Protein AF-A0A938MDW2-F1 (afdb_monomer)

Foldseek 3Di:
DDAAEEAEEEADQLCQQAVVLLLVVLCVVVVFPDYHYDRYDYQHHPCQLQPVCRVVVRLVVSVPPPRHQEYEYEYECQPPACVPRVVVSVVSSCVNPVPHHYDYAYQLHHPLLLCLLQVCQCDPHPQQHNPDDRDQQSSVDHPSQVVSQVRGDPPDGDDSNPRNNRSSNRGDLVRSCVRGVRSVVVSVSSSVNSVVSRVVVPDPPDD

pLDDT: mean 93.04, std 10.66, range [35.75, 98.62]

Radius of gyration: 17.26 Å; Cα contacts (8 Å, |Δi|>4): 374; chains: 1; bounding box: 40×29×66 Å

Secondary structure (DSSP, 8-state):
-PPPEEEEEESSHHHHHHHHHHHHHHHHHTTPPPPEEPPPEE-SSHHHHHSTTHHHHHHHHHHTSTTEEEEEEEEE-TTS-HHHHHHHHHHHHHHH-SSS-EEEEEESS-THHHHHHTHHHHTTSTT--TT----SSGGG-S-HHHHHHHTS-TT----HHHHHHHHHHH--HHHHTTT-HHHHHHHHHHHHHHHHHHHHTT-----

Solvent-accessible surface area (backbone atoms only — not comparable to full-atom values): 11133 Å² total; per-residue (Å²): 133,83,60,47,20,37,28,34,37,26,30,54,72,24,48,45,59,16,48,52,47,44,54,51,53,51,40,58,77,68,69,55,78,71,63,42,71,49,80,42,45,68,40,76,40,60,63,46,40,70,40,91,67,20,41,40,53,55,49,55,56,37,60,69,40,84,61,46,46,29,40,41,37,44,37,52,30,72,79,46,54,50,87,71,51,41,60,56,54,40,50,50,37,36,76,77,43,78,90,46,56,70,49,66,43,44,27,50,27,42,70,51,20,51,50,37,32,15,24,75,55,37,42,63,46,96,58,26,35,73,81,53,74,54,59,92,56,18,53,73,46,74,64,39,58,59,56,52,18,73,37,27,55,93,96,48,69,65,46,51,80,74,42,41,34,58,50,45,69,50,47,40,62,79,64,10,31,76,55,19,68,38,51,38,51,43,52,54,51,49,55,51,47,56,49,53,47,58,58,66,73,67,68,77,83,78,127

Mean predicted aligned error: 4.25 Å

Nearest PDB structures (foldseek):
  4iil-assembly1_A  TM=3.745E-01  e=8.541E-02  Treponema pallidum subsp. pallidum str. Nichols
  3kzk-assembly1_A  TM=3.275E-01  e=8.192E-01  Xanthomonas campestris pv. campestris str. ATCC 33913
  3clh-assembly1_B  TM=3.547E-01  e=1.463E+00  Helicobacter pylori
  3l02-assembly1_A  TM=3.557E-01  e=1.095E+00  Xanthomonas campestris pv. campestris str. ATCC 33913
  2q62-assembly1_D  TM=2.650E-01  e=9.748E-01  Sinorhizobium meliloti

Sequence (207 aa):
MSAPVLATVVEGHGEVEALPVLLRRRQEDLRLPTVEIRRPIRAPGQAALTAFGGIERWVILAMRQPRCAGILVLYDAEGRCPKTDAPEMVRRARAVCAHLPLRVVMAKNEYEAWFLAGLNSLRGHRDLRADACPPGNPEEIRNCKDHLTQLMPPGRIYKETSDQAALTARLDYEQARKTAPSLDKFLRDVDSLLREMTTSGTRPQTS

Structure (mmCIF, N/CA/C/O backbone):
data_AF-A0A938MDW2-F1
#
_entry.id   AF-A0A938MDW2-F1
#
loop_
_atom_site.group_PDB
_atom_site.id
_atom_site.type_symbol
_atom_site.label_atom_id
_atom_site.label_alt_id
_atom_site.label_comp_id
_atom_site.label_asym_id
_atom_site.label_entity_id
_atom_site.label_seq_id
_atom_site.pdbx_PDB_ins_code
_atom_site.Cartn_x
_atom_site.Cartn_y
_atom_site.Cartn_z
_atom_site.occupancy
_atom_site.B_iso_or_equiv
_atom_site.auth_seq_id
_atom_site.auth_comp_id
_atom_site.auth_asym_id
_atom_site.auth_atom_id
_atom_site.pdbx_PDB_model_num
ATOM 1 N N . MET A 1 1 ? -5.811 -15.025 -24.961 1.00 63.69 1 MET A N 1
ATOM 2 C CA . MET A 1 1 ? -4.549 -14.365 -24.559 1.00 63.69 1 MET A CA 1
ATOM 3 C C . MET A 1 1 ? -4.486 -14.356 -23.041 1.00 63.69 1 MET A C 1
ATOM 5 O O . MET A 1 1 ? -5.506 -14.075 -22.426 1.00 63.69 1 MET A O 1
ATOM 9 N N . SER A 1 2 ? -3.353 -14.722 -22.441 1.00 83.19 2 SER A N 1
ATOM 10 C CA . SER A 1 2 ? -3.193 -14.702 -20.978 1.00 83.19 2 SER A CA 1
ATOM 11 C C . SER A 1 2 ? -3.031 -13.267 -20.474 1.00 83.19 2 SER A C 1
ATOM 13 O O . SER A 1 2 ? -2.403 -12.456 -21.150 1.00 83.19 2 SER A O 1
ATOM 15 N N . ALA A 1 3 ? -3.571 -12.959 -19.293 1.00 91.69 3 ALA A N 1
ATOM 16 C CA . ALA A 1 3 ? -3.497 -11.622 -18.701 1.00 91.69 3 ALA A CA 1
ATOM 17 C C . ALA A 1 3 ? -2.037 -11.148 -18.495 1.00 91.69 3 ALA A C 1
ATOM 19 O O . ALA A 1 3 ? -1.175 -11.976 -18.168 1.00 91.69 3 ALA A O 1
ATOM 20 N N . PRO A 1 4 ? -1.733 -9.845 -18.657 1.00 95.19 4 PRO A N 1
ATOM 21 C CA . PRO A 1 4 ? -0.443 -9.287 -18.255 1.00 95.19 4 PRO A CA 1
ATOM 22 C C . PRO A 1 4 ? -0.250 -9.421 -16.738 1.00 95.19 4 PRO A C 1
ATOM 24 O O . PRO A 1 4 ? -1.217 -9.336 -15.982 1.00 95.19 4 PRO A O 1
ATOM 27 N N . VAL A 1 5 ? 0.990 -9.615 -16.283 1.00 97.75 5 VAL A N 1
ATOM 28 C CA . VAL A 1 5 ? 1.313 -9.734 -14.852 1.00 97.75 5 VAL A CA 1
ATOM 29 C C . VAL A 1 5 ? 1.826 -8.409 -14.298 1.00 97.75 5 VAL A C 1
ATOM 31 O O . VAL A 1 5 ? 2.751 -7.818 -14.861 1.00 97.75 5 VAL A O 1
ATOM 34 N N . LEU A 1 6 ? 1.276 -7.987 -13.156 1.00 98.44 6 LEU A N 1
ATOM 35 C CA . LEU A 1 6 ? 1.876 -6.968 -12.294 1.00 98.44 6 LEU A CA 1
ATOM 36 C C . LEU A 1 6 ? 2.730 -7.667 -11.234 1.00 98.44 6 LEU A C 1
ATOM 38 O O . LEU A 1 6 ? 2.203 -8.351 -10.352 1.00 98.44 6 LEU A O 1
ATOM 42 N N . ALA A 1 7 ? 4.047 -7.490 -11.327 1.00 98.38 7 ALA A N 1
ATOM 43 C CA . ALA A 1 7 ? 4.974 -7.938 -10.299 1.00 98.38 7 ALA A CA 1
ATOM 44 C C . ALA A 1 7 ? 5.109 -6.850 -9.229 1.00 98.38 7 ALA A C 1
ATO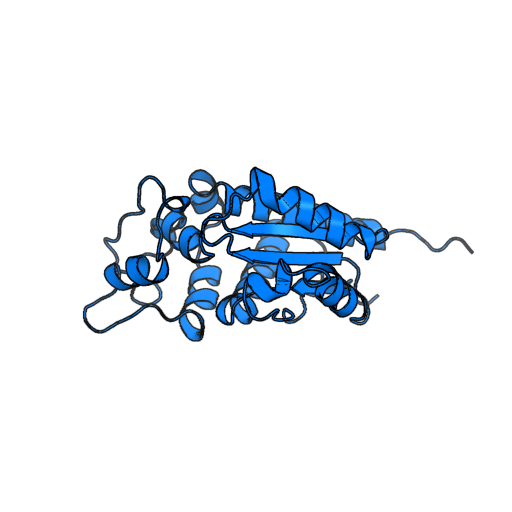M 46 O O . ALA A 1 7 ? 5.313 -5.675 -9.540 1.00 98.38 7 ALA A O 1
ATOM 47 N N . THR A 1 8 ? 5.005 -7.230 -7.960 1.00 98.56 8 THR A N 1
ATOM 48 C CA . THR A 1 8 ? 5.089 -6.280 -6.849 1.00 98.56 8 THR A CA 1
ATOM 49 C C . THR A 1 8 ? 6.244 -6.612 -5.917 1.00 98.56 8 THR A C 1
ATOM 51 O O . THR A 1 8 ? 6.609 -7.778 -5.746 1.00 98.56 8 THR A O 1
ATOM 54 N N . VAL A 1 9 ? 6.834 -5.575 -5.329 1.00 98.38 9 VAL A N 1
ATOM 55 C CA . VAL A 1 9 ? 7.864 -5.679 -4.293 1.00 98.38 9 VAL A CA 1
ATOM 56 C C . VAL A 1 9 ? 7.364 -4.936 -3.063 1.00 98.38 9 VAL A C 1
ATOM 58 O O . VAL A 1 9 ? 6.936 -3.788 -3.179 1.00 98.38 9 VAL A O 1
ATOM 61 N N . VAL A 1 10 ? 7.417 -5.597 -1.910 1.00 97.50 10 VAL A N 1
ATOM 62 C CA . VAL A 1 10 ? 6.977 -5.054 -0.619 1.00 97.50 10 VAL A CA 1
ATOM 63 C C . VAL A 1 10 ? 8.011 -5.285 0.469 1.00 97.50 10 VAL A C 1
ATOM 65 O O . VAL A 1 10 ? 8.886 -6.138 0.327 1.00 97.50 10 VAL A O 1
ATOM 68 N N . GLU A 1 11 ? 7.901 -4.534 1.556 1.00 93.19 11 GLU A N 1
ATOM 69 C CA . GLU A 1 11 ? 8.822 -4.595 2.687 1.00 93.19 11 GLU A CA 1
ATOM 70 C C . GLU A 1 11 ? 8.460 -5.669 3.729 1.00 93.19 11 GLU A C 1
ATOM 72 O O . GLU A 1 11 ? 9.265 -6.556 4.052 1.00 93.19 11 GLU A O 1
ATOM 77 N N . GLY A 1 12 ? 7.252 -5.573 4.283 1.00 89.50 12 GLY A N 1
ATOM 78 C CA . GLY A 1 12 ? 6.817 -6.351 5.435 1.00 89.50 12 GLY A CA 1
ATOM 79 C C . GLY A 1 12 ? 6.059 -7.620 5.058 1.00 89.50 12 GLY A C 1
ATOM 80 O O . GLY A 1 12 ? 5.879 -7.964 3.887 1.00 89.50 12 GLY A O 1
ATOM 81 N N . HIS A 1 13 ? 5.681 -8.397 6.076 1.00 89.88 13 HIS A N 1
ATOM 82 C CA . HIS A 1 13 ? 4.921 -9.631 5.864 1.00 89.88 13 HIS A CA 1
ATOM 83 C C . HIS A 1 13 ? 3.444 -9.358 5.603 1.00 89.88 13 HIS A C 1
ATOM 85 O O . HIS A 1 13 ? 2.834 -10.083 4.818 1.00 89.88 13 HIS A O 1
ATOM 91 N N . GLY A 1 14 ? 2.865 -8.352 6.257 1.00 93.88 14 GLY A N 1
ATOM 92 C CA . GLY A 1 14 ? 1.446 -8.057 6.109 1.00 93.88 14 GLY A CA 1
ATOM 93 C C . GLY A 1 14 ? 1.098 -7.529 4.713 1.00 93.88 14 GLY A C 1
ATOM 94 O O . GLY A 1 14 ? 0.085 -7.940 4.142 1.00 93.88 14 GLY A O 1
ATOM 95 N N . GLU A 1 15 ? 1.983 -6.750 4.080 1.00 96.12 15 GLU A N 1
ATOM 96 C CA . GLU A 1 15 ? 1.799 -6.243 2.711 1.00 96.12 15 GLU A CA 1
ATOM 97 C C . GLU A 1 15 ? 1.762 -7.369 1.678 1.00 96.12 15 GLU A C 1
ATOM 99 O O . GLU A 1 15 ? 1.098 -7.233 0.649 1.00 96.12 15 GLU A O 1
ATOM 104 N N . VAL A 1 16 ? 2.452 -8.488 1.934 1.00 97.31 16 VAL A N 1
ATOM 105 C CA . VAL A 1 16 ? 2.472 -9.634 1.011 1.00 97.31 16 VAL A CA 1
ATOM 106 C C . VAL A 1 16 ? 1.057 -10.156 0.760 1.00 97.31 16 VAL A C 1
ATOM 108 O O . VAL A 1 16 ? 0.731 -10.526 -0.367 1.00 97.31 16 VAL A O 1
ATOM 111 N N . GLU A 1 17 ? 0.203 -10.130 1.781 1.00 97.62 17 GLU A N 1
ATOM 112 C CA . GLU A 1 17 ? -1.189 -10.565 1.671 1.00 97.62 17 GLU A CA 1
ATOM 113 C C . GLU A 1 17 ? -2.149 -9.383 1.443 1.00 97.62 17 GLU A C 1
ATOM 115 O O . GLU A 1 17 ? -3.141 -9.516 0.726 1.00 97.62 17 GLU A O 1
ATOM 120 N N . ALA A 1 18 ? -1.849 -8.199 1.987 1.00 97.94 18 ALA A N 1
ATOM 121 C CA . ALA A 1 18 ? -2.721 -7.030 1.892 1.00 97.94 18 ALA A CA 1
ATOM 122 C C . ALA A 1 18 ? -2.661 -6.308 0.538 1.00 97.94 18 ALA A C 1
ATOM 124 O O . ALA A 1 18 ? -3.705 -5.948 -0.012 1.00 97.94 18 ALA A O 1
ATOM 125 N N . LEU A 1 19 ? -1.471 -6.123 -0.042 1.00 98.06 19 LEU A N 1
ATOM 126 C CA . LEU A 1 19 ? -1.318 -5.389 -1.299 1.00 98.06 19 LEU A CA 1
ATOM 127 C C . LEU A 1 19 ? -2.100 -6.043 -2.456 1.00 98.06 19 LEU A C 1
ATOM 129 O O . LEU A 1 19 ? -2.791 -5.319 -3.176 1.00 98.06 19 LEU A O 1
ATOM 133 N N . PRO A 1 20 ? -2.090 -7.381 -2.643 1.00 98.25 20 PRO A N 1
ATOM 134 C CA . PRO A 1 20 ? -2.911 -8.011 -3.673 1.00 98.25 20 PRO A CA 1
ATOM 135 C C . PRO A 1 20 ? -4.413 -7.787 -3.494 1.00 98.25 20 PRO A C 1
ATOM 137 O O . PRO A 1 20 ? -5.120 -7.654 -4.492 1.00 98.25 20 PRO A O 1
ATOM 140 N N . VAL A 1 21 ? -4.907 -7.729 -2.251 1.00 98.31 21 VAL A N 1
ATOM 141 C CA . VAL A 1 21 ? -6.317 -7.413 -1.965 1.00 98.31 21 VAL A CA 1
ATOM 142 C C . VAL A 1 21 ? -6.641 -6.001 -2.442 1.00 98.31 21 VAL A C 1
ATOM 144 O O . VAL A 1 21 ? -7.620 -5.819 -3.164 1.00 98.31 21 VAL A O 1
ATOM 147 N N . LEU A 1 22 ? -5.792 -5.026 -2.107 1.00 98.25 22 LEU A N 1
ATOM 148 C CA . LEU A 1 22 ? -5.971 -3.639 -2.533 1.00 98.25 22 LEU A CA 1
ATOM 149 C C . LEU A 1 22 ? -5.981 -3.526 -4.059 1.00 98.25 22 LEU A C 1
ATOM 151 O O . LEU A 1 22 ? -6.927 -2.995 -4.635 1.00 98.25 22 LEU A O 1
ATOM 155 N N . LEU A 1 23 ? -4.961 -4.067 -4.727 1.00 98.25 23 LEU A N 1
ATOM 156 C CA . LEU A 1 23 ? -4.812 -3.942 -6.179 1.00 98.25 23 LEU A CA 1
ATOM 157 C C . LEU A 1 23 ? -5.976 -4.576 -6.947 1.00 98.25 23 LEU A C 1
ATOM 159 O O . LEU A 1 23 ? -6.428 -4.004 -7.937 1.00 98.25 23 LEU A O 1
ATOM 163 N N . ARG A 1 24 ? -6.490 -5.727 -6.491 1.00 97.69 24 ARG A N 1
ATOM 164 C CA . ARG A 1 24 ? -7.656 -6.374 -7.115 1.00 97.69 24 ARG A CA 1
ATOM 165 C C . ARG A 1 24 ? -8.927 -5.554 -6.922 1.00 97.69 24 ARG A C 1
ATOM 167 O O . ARG A 1 24 ? -9.592 -5.274 -7.914 1.00 97.69 24 ARG A O 1
ATOM 174 N N . ARG A 1 25 ? -9.202 -5.093 -5.694 1.00 97.19 25 ARG A N 1
ATOM 175 C CA . ARG A 1 25 ? -10.339 -4.196 -5.420 1.00 97.19 25 ARG A CA 1
ATOM 176 C C . ARG A 1 25 ? -10.261 -2.936 -6.277 1.00 97.19 25 ARG A C 1
ATOM 178 O O . ARG A 1 25 ? -11.239 -2.556 -6.906 1.00 97.19 25 ARG A O 1
ATOM 185 N N . ARG A 1 26 ? -9.074 -2.330 -6.386 1.00 96.44 26 ARG A N 1
ATOM 186 C CA . ARG A 1 26 ? -8.905 -1.121 -7.194 1.00 96.44 26 ARG A CA 1
ATOM 187 C C . ARG A 1 26 ? -9.096 -1.383 -8.687 1.00 96.44 26 ARG A C 1
ATOM 189 O O . ARG A 1 26 ? -9.696 -0.565 -9.375 1.00 96.44 26 ARG A O 1
ATOM 196 N N . GLN A 1 27 ? -8.623 -2.517 -9.199 1.00 95.94 27 GLN A N 1
ATOM 197 C CA . GLN A 1 27 ? -8.884 -2.916 -10.583 1.00 95.94 27 GLN A CA 1
ATOM 198 C C . GLN A 1 27 ? -10.387 -3.082 -10.860 1.00 95.94 27 GLN A C 1
ATOM 200 O O . GLN A 1 27 ? -10.854 -2.650 -11.916 1.00 95.94 27 GLN A O 1
ATOM 205 N N . GLU A 1 28 ? -11.129 -3.685 -9.927 1.00 95.62 28 GLU A N 1
ATOM 206 C CA . GLU A 1 28 ? -12.587 -3.842 -10.005 1.00 95.62 28 GLU A CA 1
ATOM 207 C C . GLU A 1 28 ? -13.297 -2.482 -10.010 1.00 95.62 28 GLU A C 1
ATOM 209 O O . GLU A 1 28 ? -14.115 -2.231 -10.899 1.00 95.62 28 GLU A O 1
ATOM 214 N N . ASP A 1 29 ? -12.917 -1.572 -9.106 1.00 95.81 29 ASP A N 1
ATOM 215 C CA . ASP A 1 29 ? -13.451 -0.203 -9.042 1.00 95.81 29 ASP A CA 1
ATOM 216 C C . ASP A 1 29 ? -13.260 0.548 -10.372 1.00 95.81 29 ASP A C 1
ATOM 218 O O . ASP A 1 29 ? -14.151 1.262 -10.837 1.00 95.81 29 ASP A O 1
ATOM 222 N N . LEU A 1 30 ? -12.100 0.367 -11.014 1.00 95.31 30 LEU A N 1
ATOM 223 C CA . LEU A 1 30 ? -11.766 0.999 -12.292 1.00 95.31 30 LEU A CA 1
ATOM 224 C C . LEU A 1 30 ? -12.385 0.301 -13.512 1.00 95.31 30 LEU A C 1
ATOM 226 O O . LEU A 1 30 ? -12.301 0.846 -14.615 1.00 95.31 30 LEU A O 1
ATOM 230 N N . ARG A 1 31 ? -12.973 -0.892 -13.341 1.00 95.50 31 ARG A N 1
ATOM 231 C CA . ARG A 1 31 ? -13.529 -1.732 -14.419 1.00 95.50 31 ARG A CA 1
ATOM 232 C C . ARG A 1 31 ? -12.535 -1.988 -15.560 1.00 95.50 31 ARG A C 1
ATOM 234 O O . ARG A 1 31 ? -12.906 -1.988 -16.734 1.00 95.50 31 ARG A O 1
ATOM 241 N N . LEU A 1 32 ? -11.260 -2.175 -15.220 1.00 90.69 32 LEU A N 1
ATOM 242 C CA . LEU A 1 32 ? -10.206 -2.449 -16.200 1.00 90.69 32 LEU A CA 1
ATOM 243 C C . LEU A 1 32 ? -10.162 -3.937 -16.579 1.00 90.69 32 LEU A C 1
ATOM 245 O O . LEU A 1 32 ? -10.563 -4.787 -15.778 1.00 90.69 32 LEU A O 1
ATOM 249 N N . PRO A 1 33 ? -9.625 -4.280 -17.768 1.00 92.75 33 PRO A N 1
ATOM 250 C CA . PRO A 1 33 ? -9.284 -5.659 -18.088 1.00 92.75 33 PRO A CA 1
ATOM 251 C C . PRO A 1 33 ? -8.383 -6.278 -17.017 1.00 92.75 33 PRO A C 1
ATOM 253 O O . PR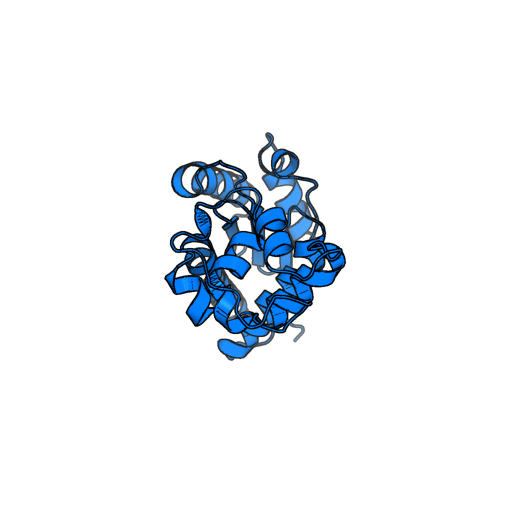O A 1 33 ? -7.578 -5.593 -16.386 1.00 92.75 33 PRO A O 1
ATOM 256 N N . THR A 1 34 ? -8.500 -7.591 -16.830 1.00 94.25 34 THR A N 1
ATOM 257 C CA . THR A 1 34 ? -7.764 -8.292 -15.779 1.00 94.25 34 THR A CA 1
ATOM 258 C C . THR A 1 34 ? -6.253 -8.206 -15.992 1.00 9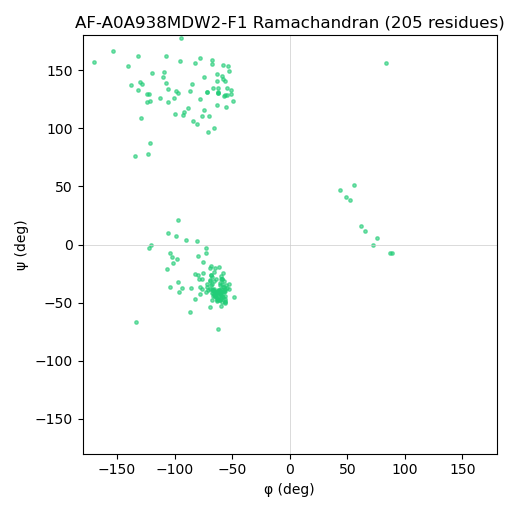4.25 34 THR A C 1
ATOM 260 O O . THR A 1 34 ? -5.719 -8.720 -16.974 1.00 94.25 34 THR A O 1
ATOM 263 N N . VAL A 1 35 ? -5.566 -7.619 -15.017 1.00 96.44 35 VAL A N 1
ATOM 264 C CA . VAL A 1 35 ? -4.137 -7.767 -14.756 1.00 96.44 35 VAL A CA 1
ATOM 265 C C . VAL A 1 35 ? -3.974 -8.829 -13.671 1.00 96.44 35 VAL A C 1
ATOM 267 O O . VAL A 1 35 ? -4.632 -8.805 -12.628 1.00 96.44 35 VAL A O 1
ATOM 270 N N . GLU A 1 36 ? -3.097 -9.795 -13.910 1.00 97.44 36 GLU A N 1
ATOM 271 C CA . GLU A 1 36 ? -2.772 -10.809 -12.917 1.0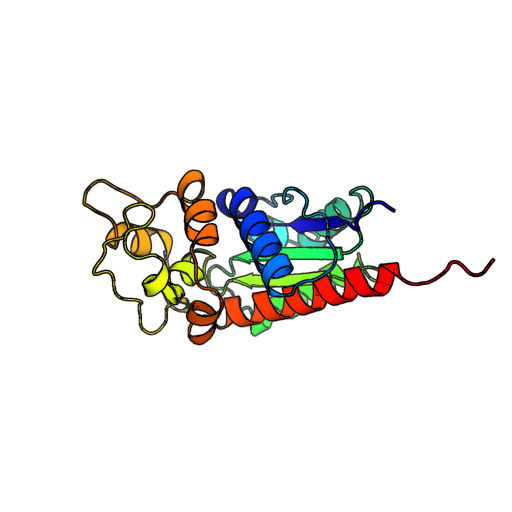0 97.44 36 GLU A CA 1
ATOM 272 C C . GLU A 1 36 ? -1.845 -10.208 -11.856 1.00 97.44 36 GLU A C 1
ATOM 274 O O . GLU A 1 36 ? -0.674 -9.918 -12.112 1.00 97.44 36 GLU A O 1
ATOM 279 N N . ILE A 1 37 ? -2.371 -10.036 -10.643 1.00 97.44 37 ILE A N 1
ATOM 280 C CA . ILE A 1 37 ? -1.591 -9.592 -9.488 1.00 97.44 37 ILE A CA 1
ATOM 281 C C . ILE A 1 37 ? -0.908 -10.806 -8.860 1.00 97.44 37 ILE A C 1
ATOM 283 O O . ILE A 1 37 ? -1.569 -11.626 -8.206 1.00 97.44 37 ILE A O 1
ATOM 287 N N . ARG A 1 38 ? 0.410 -10.931 -9.055 1.00 94.25 38 ARG A N 1
ATOM 288 C CA . ARG A 1 38 ? 1.186 -12.015 -8.441 1.00 94.25 38 ARG A CA 1
ATOM 289 C C . ARG A 1 38 ? 1.473 -11.735 -6.975 1.00 94.25 38 ARG A C 1
ATOM 291 O O . ARG A 1 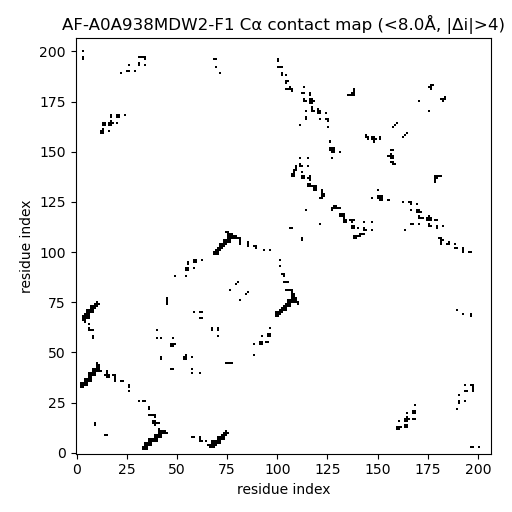38 ? 1.398 -10.602 -6.504 1.00 94.25 38 ARG A O 1
ATOM 298 N N . ARG A 1 39 ? 1.803 -12.809 -6.253 1.00 97.00 39 ARG A N 1
ATOM 299 C CA . ARG A 1 39 ? 2.235 -12.707 -4.861 1.00 97.00 39 ARG A CA 1
ATOM 300 C C . ARG A 1 39 ? 3.456 -11.774 -4.781 1.00 97.00 39 ARG A C 1
ATOM 302 O O . ARG A 1 39 ? 4.413 -12.013 -5.525 1.00 97.00 39 ARG A O 1
ATOM 309 N N . PRO A 1 40 ? 3.439 -10.753 -3.908 1.00 98.19 40 PRO A N 1
ATOM 310 C CA . PRO A 1 40 ? 4.544 -9.820 -3.775 1.00 98.19 40 PRO A CA 1
ATOM 311 C C . PRO A 1 40 ? 5.865 -10.505 -3.427 1.00 98.19 40 PRO A C 1
ATOM 313 O O . PRO A 1 40 ? 5.914 -11.456 -2.641 1.00 98.19 40 PRO A O 1
ATOM 316 N N . ILE A 1 41 ? 6.951 -9.993 -4.003 1.00 98.12 41 ILE A N 1
ATOM 317 C CA . ILE A 1 41 ? 8.312 -10.302 -3.576 1.00 98.12 41 ILE A CA 1
ATOM 318 C C . ILE A 1 41 ? 8.586 -9.487 -2.316 1.00 98.12 41 ILE A C 1
ATOM 320 O O . ILE A 1 41 ? 8.480 -8.263 -2.338 1.00 98.12 41 ILE A O 1
ATOM 324 N N . ARG A 1 42 ? 8.982 -10.149 -1.229 1.00 97.00 42 ARG A N 1
ATOM 325 C CA . ARG A 1 42 ? 9.358 -9.449 -0.002 1.00 97.00 42 ARG A CA 1
ATOM 326 C C . ARG A 1 42 ? 10.842 -9.087 -0.006 1.00 97.00 42 ARG A C 1
ATOM 328 O O . ARG A 1 42 ? 11.691 -9.979 -0.006 1.00 97.00 42 ARG A O 1
ATOM 335 N N . ALA A 1 43 ? 11.135 -7.794 0.037 1.00 95.38 43 ALA A N 1
ATOM 336 C CA . ALA A 1 43 ? 12.446 -7.244 0.348 1.00 95.38 43 ALA A CA 1
ATOM 337 C C . ALA A 1 43 ? 12.510 -6.987 1.863 1.00 95.38 43 ALA A C 1
ATOM 339 O O . ALA A 1 43 ? 11.742 -6.168 2.351 1.00 95.38 43 ALA A O 1
ATOM 340 N N . PRO A 1 44 ? 13.353 -7.688 2.640 1.00 88.56 44 PRO A N 1
ATOM 341 C CA . PRO A 1 44 ? 13.264 -7.660 4.097 1.00 88.56 44 PRO A CA 1
ATOM 342 C C . PRO A 1 44 ? 13.717 -6.307 4.669 1.00 88.56 44 PRO A C 1
ATOM 344 O O . PRO A 1 44 ? 14.910 -6.090 4.878 1.00 88.56 44 PRO A O 1
ATOM 347 N N . GLY A 1 45 ? 12.750 -5.434 4.951 1.00 84.62 45 GLY A N 1
ATOM 348 C CA . GLY A 1 45 ? 12.963 -4.123 5.569 1.00 84.62 45 GLY A CA 1
ATOM 349 C C . GLY A 1 45 ? 13.354 -3.013 4.585 1.00 84.62 45 GLY A C 1
ATOM 350 O O . GLY A 1 45 ? 13.954 -3.260 3.531 1.00 84.62 45 GLY A O 1
ATOM 351 N N . GLN A 1 46 ? 13.086 -1.763 4.969 1.00 89.75 46 GLN A N 1
ATOM 352 C CA . GLN A 1 46 ? 13.402 -0.557 4.203 1.00 89.75 46 GLN A CA 1
ATOM 353 C C . GLN A 1 46 ? 14.890 -0.498 3.823 1.00 89.75 46 GLN A C 1
ATOM 355 O O . GLN A 1 46 ? 15.252 -0.084 2.715 1.00 89.75 46 GLN A O 1
ATOM 360 N N . ALA A 1 47 ? 15.777 -0.947 4.714 1.00 91.06 47 ALA A N 1
ATOM 361 C CA . ALA A 1 47 ? 17.217 -0.977 4.474 1.00 91.06 47 ALA A CA 1
ATOM 362 C C . ALA A 1 47 ? 17.590 -1.835 3.251 1.00 91.06 47 ALA A C 1
ATOM 364 O O . ALA A 1 47 ? 18.442 -1.435 2.459 1.00 91.06 47 ALA A O 1
ATOM 365 N N . ALA A 1 48 ? 16.917 -2.973 3.036 1.00 93.50 48 ALA A N 1
ATOM 366 C CA . ALA A 1 48 ? 17.187 -3.851 1.897 1.00 93.50 48 ALA A CA 1
ATOM 367 C C . ALA A 1 48 ? 16.789 -3.228 0.550 1.00 93.50 48 ALA A C 1
ATOM 369 O O . ALA A 1 48 ? 17.352 -3.590 -0.485 1.00 93.50 48 ALA A O 1
ATOM 370 N N . LEU A 1 49 ? 15.824 -2.305 0.551 1.00 94.62 49 LEU A N 1
ATOM 371 C CA . LEU A 1 49 ? 15.437 -1.541 -0.634 1.00 94.62 49 LEU A CA 1
ATOM 372 C C . LEU A 1 49 ? 16.368 -0.345 -0.848 1.00 94.62 49 LEU A C 1
ATOM 374 O O . LEU A 1 49 ? 16.847 -0.120 -1.958 1.00 94.62 49 LEU A O 1
ATOM 378 N N . THR A 1 50 ? 16.637 0.414 0.211 1.00 93.38 50 THR A N 1
ATOM 379 C CA . THR A 1 50 ? 17.337 1.706 0.133 1.00 93.38 50 THR A CA 1
ATOM 380 C C . THR A 1 50 ? 18.855 1.589 0.010 1.00 93.38 50 THR A C 1
ATOM 382 O O . THR A 1 50 ? 19.472 2.475 -0.589 1.00 93.38 50 THR A O 1
ATOM 385 N N . ALA A 1 51 ? 19.462 0.497 0.490 1.00 94.56 51 ALA A N 1
ATOM 386 C CA . ALA A 1 51 ? 20.889 0.224 0.323 1.00 94.56 51 ALA A CA 1
ATOM 387 C C . ALA A 1 51 ? 21.319 0.290 -1.150 1.00 94.56 51 ALA A C 1
ATOM 389 O O . ALA A 1 51 ? 20.516 0.062 -2.059 1.00 94.56 51 ALA A O 1
ATOM 390 N N . PHE A 1 52 ? 22.593 0.594 -1.403 1.00 94.25 52 PHE A N 1
ATOM 391 C CA . PHE A 1 52 ? 23.144 0.622 -2.758 1.00 94.25 52 PHE A CA 1
ATOM 392 C C . PHE A 1 52 ? 22.929 -0.727 -3.469 1.00 94.25 52 PHE A C 1
ATOM 394 O O . PHE A 1 52 ? 23.214 -1.782 -2.904 1.00 94.25 52 PHE A O 1
ATOM 401 N N . GLY A 1 53 ? 22.373 -0.701 -4.684 1.00 96.19 53 GLY A N 1
ATOM 402 C CA . GLY A 1 53 ? 21.980 -1.905 -5.429 1.00 96.19 53 GLY A CA 1
ATOM 403 C C . GLY A 1 53 ? 20.735 -2.641 -4.900 1.00 96.19 53 GLY A C 1
ATOM 404 O O . GLY A 1 53 ? 20.346 -3.658 -5.476 1.00 96.19 53 GLY A O 1
ATOM 405 N N . GLY A 1 54 ? 20.113 -2.162 -3.815 1.00 97.12 54 GLY A N 1
ATOM 406 C CA . GLY A 1 54 ? 18.941 -2.760 -3.175 1.00 97.12 54 GLY A CA 1
ATOM 407 C C . GLY A 1 54 ? 17.723 -2.799 -4.094 1.00 97.12 54 GLY A C 1
ATOM 408 O O . GLY A 1 54 ? 17.349 -3.864 -4.589 1.00 97.12 54 GLY A O 1
ATOM 409 N N . ILE A 1 55 ? 17.100 -1.647 -4.354 1.00 97.94 55 ILE A N 1
ATOM 410 C CA . ILE A 1 55 ? 15.913 -1.565 -5.218 1.00 97.94 55 ILE A CA 1
ATOM 411 C C . ILE A 1 55 ? 16.168 -2.136 -6.616 1.00 97.94 55 ILE A C 1
ATOM 413 O O . ILE A 1 55 ? 15.302 -2.815 -7.161 1.00 97.94 55 ILE A O 1
ATOM 417 N N . GLU A 1 56 ? 17.366 -1.945 -7.168 1.00 98.38 56 GLU A N 1
ATOM 418 C CA . GLU A 1 56 ? 17.771 -2.487 -8.462 1.00 98.38 56 GLU A CA 1
ATOM 419 C C . GLU A 1 56 ? 17.668 -4.015 -8.476 1.00 98.38 56 GLU A C 1
ATOM 421 O O . GLU A 1 56 ? 17.031 -4.586 -9.363 1.00 98.38 56 GLU A O 1
ATOM 426 N N . ARG A 1 57 ? 18.225 -4.684 -7.458 1.00 98.12 57 ARG A N 1
ATOM 427 C CA . ARG A 1 57 ? 18.148 -6.142 -7.305 1.00 98.12 57 ARG A CA 1
ATOM 428 C C . ARG A 1 57 ? 16.701 -6.633 -7.287 1.00 98.12 57 ARG A C 1
ATOM 430 O O . ARG A 1 57 ? 16.383 -7.613 -7.963 1.00 98.12 57 ARG A O 1
ATOM 437 N N . TRP A 1 58 ? 15.835 -5.987 -6.510 1.00 98.25 58 TRP A N 1
ATOM 438 C CA . TRP A 1 58 ? 14.444 -6.424 -6.353 1.00 98.25 58 TRP A CA 1
ATOM 439 C C . TRP A 1 58 ? 13.603 -6.162 -7.602 1.00 98.25 58 TRP A C 1
ATOM 441 O O . TRP A 1 58 ? 12.797 -7.010 -7.983 1.00 98.25 58 TRP A O 1
ATOM 451 N N . VAL A 1 59 ? 13.843 -5.044 -8.290 1.00 98.31 59 VAL A N 1
ATOM 452 C CA . VAL A 1 59 ? 13.221 -4.746 -9.586 1.00 98.31 59 VAL A CA 1
ATOM 453 C C . VAL A 1 59 ? 13.663 -5.761 -10.640 1.00 98.31 59 VAL A C 1
ATOM 455 O O . VAL A 1 59 ? 12.810 -6.316 -11.326 1.00 98.31 59 VAL A O 1
ATOM 458 N N . ILE A 1 60 ? 14.956 -6.095 -10.722 1.00 98.44 60 ILE A N 1
ATOM 459 C CA . ILE A 1 60 ? 15.455 -7.139 -11.634 1.00 98.44 60 ILE A CA 1
ATOM 460 C C . ILE A 1 60 ? 14.784 -8.488 -11.340 1.00 98.44 60 ILE A C 1
ATOM 462 O O . ILE A 1 60 ? 14.405 -9.207 -12.266 1.00 98.44 60 ILE A O 1
ATOM 466 N N . LEU A 1 61 ? 14.601 -8.840 -10.064 1.00 98.06 61 LEU A N 1
ATOM 467 C CA . LEU A 1 61 ? 13.899 -10.067 -9.688 1.00 98.06 61 LEU A CA 1
ATOM 468 C C . LEU A 1 61 ? 12.420 -10.039 -10.111 1.00 98.06 61 LEU A C 1
ATOM 470 O O . LEU A 1 61 ? 11.917 -11.038 -10.624 1.00 98.06 61 LEU A O 1
ATOM 474 N N . ALA A 1 62 ? 11.739 -8.902 -9.953 1.00 98.06 62 ALA A N 1
ATOM 475 C CA . ALA A 1 62 ? 10.359 -8.707 -10.396 1.00 98.06 62 ALA A CA 1
ATOM 476 C C . ALA A 1 62 ? 10.216 -8.810 -11.927 1.00 98.06 62 ALA A C 1
ATOM 478 O O . ALA A 1 62 ? 9.297 -9.467 -12.415 1.00 98.06 62 ALA A O 1
ATOM 479 N N . MET A 1 63 ? 11.152 -8.238 -12.692 1.00 97.25 63 MET A N 1
ATOM 480 C CA . MET A 1 63 ? 11.173 -8.312 -14.162 1.00 97.25 63 MET A CA 1
ATOM 481 C C . MET A 1 63 ? 11.288 -9.745 -14.685 1.00 97.25 63 MET A C 1
ATOM 483 O O . MET A 1 63 ? 10.735 -10.071 -15.730 1.00 97.25 63 MET A O 1
ATOM 487 N N . ARG A 1 64 ? 12.002 -10.613 -13.960 1.00 97.06 64 ARG A N 1
ATOM 488 C CA . ARG A 1 64 ? 12.201 -12.020 -14.341 1.00 97.06 64 ARG A CA 1
ATOM 489 C C . ARG A 1 64 ? 10.951 -12.881 -14.157 1.00 97.06 64 ARG A C 1
ATOM 491 O O . ARG A 1 64 ? 10.960 -14.044 -14.557 1.00 97.06 64 ARG A O 1
ATOM 498 N N . GLN A 1 65 ? 9.885 -12.356 -13.550 1.00 96.38 65 GLN A N 1
ATOM 499 C CA . GLN A 1 65 ? 8.634 -13.096 -13.443 1.00 96.38 65 GLN A CA 1
ATOM 500 C C . GLN A 1 65 ? 8.009 -13.301 -14.837 1.00 96.38 65 GLN A C 1
ATOM 502 O O . GLN A 1 65 ? 7.916 -12.352 -15.618 1.00 96.38 65 GLN A O 1
ATOM 507 N N . PRO A 1 66 ? 7.526 -14.514 -15.165 1.00 95.00 66 PRO A N 1
ATOM 508 C CA . PRO A 1 66 ? 6.864 -14.768 -16.440 1.00 95.00 66 PRO A CA 1
ATOM 509 C C . PRO A 1 66 ? 5.693 -13.810 -16.687 1.00 95.00 66 PRO A C 1
ATOM 511 O O . PRO A 1 66 ? 4.863 -13.621 -15.797 1.00 95.00 66 PRO A O 1
ATOM 514 N N . ARG A 1 67 ? 5.610 -13.258 -17.907 1.00 94.38 67 ARG A N 1
ATOM 515 C CA . ARG A 1 67 ? 4.588 -12.284 -18.352 1.00 94.38 67 ARG A CA 1
ATOM 516 C C . ARG A 1 67 ? 4.583 -10.949 -17.595 1.00 94.38 67 ARG A C 1
ATOM 518 O O . ARG A 1 67 ? 3.593 -10.221 -17.685 1.00 94.38 67 ARG A O 1
ATOM 525 N N . CYS A 1 68 ? 5.651 -10.624 -16.860 1.00 96.75 68 CYS A N 1
ATOM 526 C CA . CYS A 1 68 ? 5.778 -9.329 -16.197 1.00 96.75 68 CYS A CA 1
ATOM 527 C C . CYS A 1 68 ? 5.630 -8.198 -17.223 1.00 96.75 68 CYS A C 1
ATOM 529 O O . CYS A 1 68 ? 6.401 -8.100 -18.175 1.00 96.75 68 CYS A O 1
ATOM 531 N N . ALA A 1 69 ? 4.603 -7.377 -17.033 1.00 96.94 69 ALA A N 1
ATOM 532 C CA . ALA A 1 69 ? 4.252 -6.264 -17.910 1.00 96.94 69 ALA A CA 1
ATOM 533 C C . ALA A 1 69 ? 4.220 -4.927 -17.156 1.00 96.94 69 ALA A C 1
ATOM 535 O O . ALA A 1 69 ? 3.986 -3.883 -17.756 1.00 96.94 69 ALA A O 1
ATOM 536 N N . GLY A 1 70 ? 4.450 -4.951 -15.843 1.00 97.94 70 GLY A N 1
ATOM 537 C CA . GLY A 1 70 ? 4.524 -3.770 -15.000 1.00 97.94 70 GLY A CA 1
ATOM 538 C C . GLY A 1 70 ? 5.044 -4.120 -13.613 1.00 97.94 70 GLY A C 1
ATOM 539 O O . GLY A 1 70 ? 4.966 -5.275 -13.182 1.00 97.94 70 GLY A O 1
ATOM 540 N N . ILE A 1 71 ? 5.601 -3.119 -12.932 1.00 98.56 71 ILE A N 1
ATOM 541 C CA . ILE A 1 71 ? 6.232 -3.280 -11.620 1.00 98.56 71 ILE A CA 1
ATOM 542 C C . ILE A 1 71 ? 5.740 -2.206 -10.655 1.00 98.56 71 ILE A C 1
ATOM 544 O O . ILE A 1 71 ? 5.747 -1.016 -10.971 1.00 98.56 71 ILE A O 1
ATOM 548 N N . LEU A 1 72 ? 5.371 -2.626 -9.448 1.00 98.62 72 LEU A N 1
ATOM 549 C CA . LEU A 1 72 ? 5.046 -1.731 -8.342 1.00 98.62 72 LEU A CA 1
ATOM 550 C C . LEU A 1 72 ? 5.916 -2.064 -7.132 1.00 98.62 72 LEU A C 1
ATOM 552 O O . LEU A 1 72 ? 5.890 -3.186 -6.633 1.00 98.62 72 LEU A O 1
ATOM 556 N N . VAL A 1 73 ? 6.658 -1.080 -6.641 1.00 98.25 73 VAL A N 1
ATOM 557 C CA . VAL A 1 73 ? 7.387 -1.169 -5.373 1.00 98.25 73 VAL A CA 1
ATOM 558 C C . VAL A 1 73 ? 6.639 -0.328 -4.342 1.00 98.25 73 VAL A C 1
ATOM 560 O O . VAL A 1 73 ? 6.430 0.862 -4.576 1.00 98.25 73 VAL A O 1
ATOM 563 N N . LEU A 1 74 ? 6.236 -0.937 -3.227 1.00 97.31 74 LEU A N 1
ATOM 564 C CA . LEU A 1 74 ? 5.612 -0.266 -2.083 1.00 97.31 74 LEU A CA 1
ATOM 565 C C . LEU A 1 74 ? 6.417 -0.575 -0.823 1.00 97.31 74 LEU A C 1
ATOM 567 O O . LEU A 1 74 ? 6.686 -1.739 -0.545 1.00 97.31 74 LEU A O 1
ATOM 571 N N . TYR A 1 75 ? 6.786 0.443 -0.058 1.00 95.38 75 TYR A N 1
ATOM 572 C CA . TYR A 1 75 ? 7.459 0.255 1.226 1.00 95.38 75 TYR A CA 1
ATOM 573 C C . TYR A 1 75 ? 7.201 1.430 2.163 1.00 95.38 75 TYR A C 1
ATOM 575 O O . TYR A 1 75 ? 6.717 2.484 1.734 1.00 95.38 75 TYR A O 1
ATOM 583 N N . ASP A 1 76 ? 7.531 1.243 3.433 1.00 92.62 76 ASP A N 1
ATOM 584 C CA . ASP A 1 76 ? 7.267 2.224 4.469 1.00 92.62 76 ASP A CA 1
ATOM 585 C C . ASP A 1 76 ? 8.388 3.263 4.511 1.00 92.62 76 ASP A C 1
ATOM 587 O O . ASP A 1 76 ? 9.577 2.966 4.351 1.00 92.62 76 ASP A O 1
ATOM 591 N N . ALA A 1 77 ? 8.024 4.537 4.663 1.00 89.62 77 ALA A N 1
ATOM 592 C CA . ALA A 1 77 ? 9.013 5.602 4.741 1.00 89.62 77 ALA A CA 1
ATOM 593 C C . ALA A 1 77 ? 9.713 5.640 6.100 1.00 89.62 77 ALA A C 1
ATOM 595 O O . ALA A 1 77 ? 10.836 6.134 6.151 1.00 89.62 77 ALA A O 1
ATOM 596 N N . GLU A 1 78 ? 9.096 5.139 7.175 1.00 84.62 78 GLU A N 1
ATOM 597 C CA . GLU A 1 78 ? 9.701 5.038 8.515 1.00 84.62 78 GLU A CA 1
ATOM 598 C C . GLU A 1 78 ? 10.483 6.307 8.932 1.00 84.62 78 GLU A C 1
ATOM 600 O O . GLU A 1 78 ? 11.634 6.267 9.363 1.00 84.62 78 GLU A O 1
ATOM 605 N N . GLY A 1 79 ? 9.884 7.486 8.735 1.00 81.44 79 GLY A N 1
ATOM 606 C CA . GLY A 1 79 ? 10.507 8.776 9.060 1.00 81.44 79 GLY A CA 1
ATOM 607 C C . GLY A 1 79 ? 11.361 9.409 7.952 1.00 81.44 79 GLY A C 1
ATOM 608 O O . GLY A 1 79 ? 11.735 10.577 8.078 1.00 81.44 79 GLY A O 1
ATOM 609 N N . ARG A 1 80 ? 11.614 8.715 6.836 1.00 83.19 80 ARG A N 1
ATOM 610 C CA . ARG A 1 80 ? 12.093 9.337 5.589 1.00 83.19 80 ARG A CA 1
ATOM 611 C C . ARG A 1 80 ? 11.014 10.226 4.989 1.00 83.19 80 ARG A C 1
ATOM 613 O O . ARG A 1 80 ? 9.823 10.073 5.261 1.00 83.19 80 ARG A O 1
ATOM 620 N N . CYS A 1 81 ? 11.405 11.168 4.136 1.00 81.31 81 CYS A N 1
ATOM 621 C CA . CYS A 1 81 ? 10.439 12.034 3.477 1.00 81.31 81 CYS A CA 1
ATOM 622 C C . CYS A 1 81 ? 10.170 11.515 2.055 1.00 81.31 81 CYS A C 1
ATOM 624 O O . CYS A 1 81 ? 11.031 11.634 1.186 1.00 81.31 81 CYS A O 1
ATOM 626 N N . PRO A 1 82 ? 8.956 11.006 1.750 1.00 82.38 82 PRO A N 1
ATOM 627 C CA . PRO A 1 82 ? 8.634 10.500 0.414 1.00 82.38 82 PRO A CA 1
ATOM 628 C C . PRO A 1 82 ? 8.928 11.486 -0.717 1.00 82.38 82 PRO A C 1
ATOM 630 O O . PRO A 1 82 ? 9.329 11.088 -1.804 1.00 82.38 82 PRO A O 1
ATOM 633 N N . LYS A 1 83 ? 8.760 12.790 -0.467 1.00 80.88 83 LYS A N 1
ATOM 634 C CA . LYS A 1 83 ? 9.011 13.836 -1.464 1.00 80.88 83 LYS A CA 1
ATOM 635 C C . LYS A 1 83 ? 10.490 13.936 -1.853 1.00 80.88 83 LYS A C 1
ATOM 637 O O . LYS A 1 83 ? 10.775 14.295 -2.991 1.00 80.88 83 LYS A O 1
ATOM 642 N N . THR A 1 84 ? 11.407 13.644 -0.933 1.00 84.56 84 THR A N 1
ATOM 643 C CA . THR A 1 84 ? 12.856 13.736 -1.163 1.00 84.56 84 THR A CA 1
ATOM 644 C C . THR A 1 84 ? 13.462 12.395 -1.551 1.00 84.56 84 THR A C 1
ATOM 646 O O . THR A 1 84 ? 14.281 12.350 -2.462 1.00 84.56 84 THR A O 1
ATOM 649 N N . ASP A 1 85 ? 13.042 11.305 -0.907 1.00 87.69 85 ASP A N 1
ATOM 650 C CA . ASP A 1 85 ? 13.650 9.983 -1.083 1.00 87.69 85 ASP A CA 1
ATOM 651 C C . ASP A 1 85 ? 13.058 9.205 -2.273 1.00 87.69 85 ASP A C 1
ATOM 653 O O . ASP A 1 85 ? 13.792 8.534 -3.000 1.00 87.69 85 ASP A O 1
ATOM 657 N N . ALA A 1 86 ? 11.747 9.309 -2.534 1.00 89.19 86 ALA A N 1
ATOM 658 C CA . ALA A 1 86 ? 11.118 8.536 -3.609 1.00 89.19 86 ALA A CA 1
ATOM 659 C C . ALA A 1 86 ? 11.667 8.860 -5.014 1.00 89.19 86 ALA A C 1
ATOM 661 O O . ALA A 1 86 ? 11.853 7.914 -5.782 1.00 89.19 86 ALA A O 1
ATOM 662 N N . PRO A 1 87 ? 11.966 10.126 -5.390 1.00 93.06 87 PRO A N 1
ATOM 663 C CA . PRO A 1 87 ? 12.542 10.430 -6.702 1.00 93.06 87 PRO A CA 1
ATOM 664 C C . PRO A 1 87 ? 13.854 9.689 -6.979 1.00 93.06 87 PRO A C 1
ATOM 666 O O . PRO A 1 87 ? 14.049 9.180 -8.083 1.00 93.06 87 PRO A O 1
ATOM 669 N N . GLU A 1 88 ? 14.722 9.570 -5.972 1.00 94.62 88 GLU A N 1
ATOM 670 C CA . GLU A 1 88 ? 15.984 8.840 -6.098 1.00 94.62 88 GLU A CA 1
ATOM 671 C C . GLU A 1 88 ? 15.747 7.345 -6.319 1.00 94.62 88 GLU A C 1
ATOM 673 O O . GLU A 1 88 ? 16.344 6.718 -7.195 1.00 94.62 88 GLU A O 1
ATOM 678 N N . MET A 1 89 ? 14.811 6.778 -5.565 1.00 95.94 89 MET A N 1
ATOM 679 C CA . MET A 1 89 ? 14.454 5.367 -5.663 1.00 95.94 89 MET A CA 1
ATOM 680 C C . MET A 1 89 ? 13.807 5.042 -7.014 1.00 95.94 89 MET A C 1
ATOM 682 O O . MET A 1 89 ? 14.140 4.029 -7.630 1.00 95.94 89 MET A O 1
ATOM 686 N N . VAL A 1 90 ? 12.956 5.934 -7.535 1.00 96.62 90 VAL A N 1
ATOM 687 C CA . VAL A 1 90 ? 12.421 5.838 -8.901 1.00 96.62 90 VAL A CA 1
ATOM 688 C C . VAL A 1 90 ? 13.550 5.890 -9.926 1.00 96.62 90 VAL A C 1
ATOM 690 O O . VAL A 1 90 ? 13.581 5.043 -10.816 1.00 96.62 90 VAL A O 1
ATOM 693 N N . ARG A 1 91 ? 14.488 6.841 -9.810 1.00 97.44 91 ARG A N 1
ATOM 694 C CA . ARG A 1 91 ? 15.625 6.974 -10.735 1.00 97.44 91 ARG A CA 1
ATOM 695 C C . ARG A 1 91 ? 16.437 5.680 -10.804 1.00 97.44 91 ARG A C 1
ATOM 697 O O . ARG A 1 91 ? 16.681 5.167 -11.894 1.00 97.44 91 ARG A O 1
ATOM 704 N N . ARG A 1 92 ? 16.792 5.126 -9.645 1.00 97.94 92 ARG A N 1
ATOM 705 C CA . ARG A 1 92 ? 17.541 3.868 -9.513 1.00 97.94 92 ARG A CA 1
ATOM 706 C C . ARG A 1 92 ? 16.788 2.670 -10.091 1.00 97.94 92 ARG A C 1
ATOM 708 O O . ARG A 1 92 ? 17.334 1.924 -10.897 1.00 97.94 92 ARG A O 1
ATOM 715 N N . ALA A 1 93 ? 15.505 2.527 -9.762 1.00 97.94 93 ALA A N 1
ATOM 716 C CA . ALA A 1 93 ? 14.656 1.477 -10.321 1.00 97.94 93 ALA A CA 1
ATOM 717 C C . ALA A 1 93 ? 14.529 1.579 -11.853 1.00 97.94 93 ALA A C 1
ATOM 719 O O . ALA A 1 93 ? 14.586 0.572 -12.560 1.00 97.94 93 ALA A O 1
ATOM 720 N N . ARG A 1 94 ? 14.391 2.799 -12.385 1.00 97.81 94 ARG A N 1
ATOM 721 C CA . ARG A 1 94 ? 14.298 3.056 -13.829 1.00 97.81 94 ARG A CA 1
ATOM 722 C C . ARG A 1 94 ? 15.601 2.794 -14.572 1.00 97.81 94 ARG A C 1
ATOM 724 O O . ARG A 1 94 ? 15.533 2.348 -15.712 1.00 97.81 94 ARG A O 1
ATOM 731 N N . ALA A 1 95 ? 16.754 2.989 -13.932 1.00 97.88 95 ALA A N 1
ATOM 732 C CA . ALA A 1 95 ? 18.054 2.679 -14.527 1.00 97.88 95 ALA A CA 1
ATOM 733 C C . ALA A 1 95 ? 18.189 1.195 -14.919 1.00 97.88 95 ALA A C 1
ATOM 735 O O . ALA A 1 95 ? 18.859 0.884 -15.900 1.00 97.88 95 ALA A O 1
ATOM 736 N N . VAL A 1 96 ? 17.515 0.285 -14.202 1.00 98.00 96 VAL A N 1
ATOM 737 C CA . VAL A 1 96 ? 17.492 -1.154 -14.526 1.00 98.00 96 VAL A CA 1
ATOM 738 C C . VAL A 1 96 ? 16.216 -1.611 -15.243 1.00 98.00 96 VAL A C 1
ATOM 740 O O . VAL A 1 96 ? 16.201 -2.685 -15.839 1.00 98.00 96 VAL A O 1
ATOM 743 N N . CYS A 1 97 ? 15.151 -0.802 -15.224 1.00 96.94 97 CYS A N 1
ATOM 744 C CA . CYS A 1 97 ? 13.858 -1.104 -15.839 1.00 96.94 97 CYS A CA 1
ATOM 745 C C . CYS A 1 97 ? 13.307 0.092 -16.638 1.00 96.94 97 CYS A C 1
ATOM 747 O O . CYS A 1 97 ? 12.386 0.806 -16.221 1.00 96.94 97 CYS A O 1
ATOM 749 N N . ALA A 1 98 ? 13.883 0.306 -17.821 1.00 94.50 98 ALA A N 1
ATOM 750 C CA . ALA A 1 98 ? 13.483 1.393 -18.714 1.00 94.50 98 ALA A CA 1
ATOM 751 C C . ALA A 1 98 ? 12.244 1.068 -19.573 1.00 94.50 98 ALA A C 1
ATOM 753 O O . ALA A 1 98 ? 11.540 1.981 -19.992 1.00 94.50 98 ALA A O 1
ATOM 754 N N . HIS A 1 99 ? 11.968 -0.214 -19.839 1.00 94.06 99 HIS A N 1
ATOM 755 C CA . HIS A 1 99 ? 11.015 -0.641 -20.875 1.00 94.06 99 HIS A CA 1
ATOM 756 C C . HIS A 1 99 ? 9.636 -1.080 -20.359 1.00 94.06 99 HIS A C 1
ATOM 758 O O . HIS A 1 99 ? 8.730 -1.260 -21.168 1.00 94.06 99 HIS A O 1
ATOM 764 N N . LEU A 1 100 ? 9.453 -1.255 -19.045 1.00 96.38 100 LEU A N 1
ATOM 765 C CA . LEU A 1 100 ? 8.151 -1.584 -18.453 1.00 96.38 100 LEU A CA 1
ATOM 766 C C . LEU A 1 100 ? 7.586 -0.393 -17.674 1.00 96.38 100 LEU A C 1
ATOM 768 O O . LEU A 1 100 ? 8.349 0.359 -17.061 1.00 96.38 100 LEU A O 1
ATOM 772 N N . PRO A 1 101 ? 6.258 -0.226 -17.614 1.00 97.62 101 PRO A N 1
ATOM 773 C CA . PRO A 1 101 ? 5.610 0.589 -16.597 1.00 97.62 101 PRO A CA 1
ATOM 774 C C . PRO A 1 101 ? 6.117 0.234 -15.190 1.00 97.62 101 PRO A C 1
ATOM 776 O O . PRO A 1 101 ? 6.066 -0.919 -14.765 1.00 97.62 101 PRO A O 1
ATOM 779 N N . LEU A 1 102 ? 6.630 1.225 -14.462 1.00 98.12 102 LEU A N 1
ATOM 780 C CA . LEU A 1 102 ? 7.156 1.050 -13.111 1.00 98.12 102 LEU A CA 1
ATOM 781 C C . LEU A 1 102 ? 6.713 2.211 -12.225 1.00 98.12 102 LEU A C 1
ATOM 783 O O . LEU A 1 102 ? 6.748 3.373 -12.652 1.00 98.12 102 LEU A O 1
ATOM 787 N N . ARG A 1 103 ? 6.296 1.893 -10.999 1.00 98.06 103 ARG A N 1
ATOM 788 C CA . ARG A 1 103 ? 5.993 2.856 -9.936 1.00 98.06 103 ARG A CA 1
ATOM 789 C C . ARG A 1 103 ? 6.708 2.451 -8.650 1.00 98.06 103 ARG A C 1
ATOM 791 O O . ARG A 1 103 ? 6.773 1.271 -8.316 1.00 98.06 103 ARG A O 1
ATOM 798 N N . VAL A 1 104 ? 7.237 3.445 -7.944 1.00 97.25 104 VAL A N 1
ATOM 799 C CA . VAL A 1 104 ? 7.793 3.298 -6.595 1.00 97.25 104 VAL A CA 1
ATOM 800 C C . VAL A 1 104 ? 7.017 4.247 -5.700 1.00 97.25 104 VAL A C 1
ATOM 802 O O . VAL A 1 104 ? 6.949 5.446 -5.981 1.00 97.25 104 VAL A O 1
ATOM 805 N N . VAL A 1 105 ? 6.414 3.706 -4.650 1.00 95.81 105 VAL A N 1
ATOM 806 C CA . VAL A 1 105 ? 5.575 4.455 -3.722 1.00 95.81 105 VAL A CA 1
ATOM 807 C C . VAL A 1 105 ? 6.035 4.190 -2.297 1.00 95.81 105 VAL A C 1
ATOM 809 O O . VAL A 1 105 ? 6.355 3.061 -1.939 1.00 95.81 105 VAL A O 1
ATOM 812 N N . MET A 1 106 ? 6.062 5.253 -1.499 1.00 94.62 106 MET A N 1
ATOM 813 C CA . MET A 1 106 ? 6.380 5.199 -0.078 1.00 94.62 106 MET A CA 1
ATOM 814 C C . MET A 1 106 ? 5.129 5.544 0.727 1.00 94.62 106 MET A C 1
ATOM 816 O O . MET A 1 106 ? 4.555 6.615 0.499 1.00 94.62 106 MET A O 1
ATOM 820 N N . ALA A 1 107 ? 4.732 4.690 1.668 1.00 93.56 107 ALA A N 1
ATOM 821 C CA . ALA A 1 107 ? 3.750 5.062 2.687 1.00 93.56 107 ALA A CA 1
ATOM 822 C C . ALA A 1 107 ? 4.411 6.043 3.672 1.00 93.56 107 ALA A C 1
ATOM 824 O O . ALA A 1 107 ? 5.541 5.818 4.095 1.00 93.56 107 ALA A O 1
ATOM 825 N N . LYS A 1 108 ? 3.764 7.175 3.996 1.00 88.00 108 LYS A N 1
ATOM 826 C CA . LYS A 1 108 ? 4.415 8.328 4.663 1.00 88.00 108 LYS 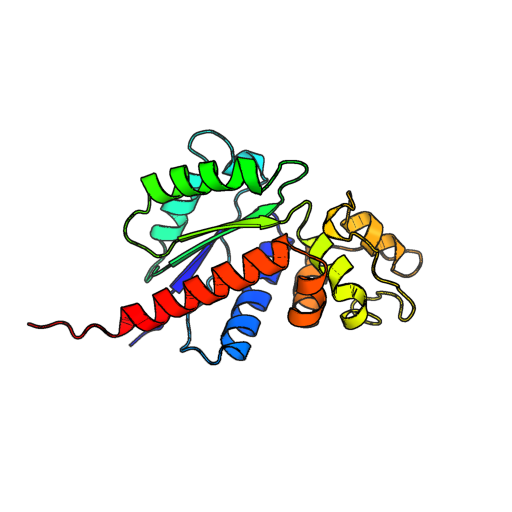A CA 1
ATOM 827 C C . LYS A 1 108 ? 5.036 8.008 6.032 1.00 88.00 108 LYS A C 1
ATOM 829 O O . LYS A 1 108 ? 6.021 8.657 6.370 1.00 88.00 108 LYS A O 1
ATOM 834 N N . ASN A 1 109 ? 4.533 7.004 6.748 1.00 87.94 109 ASN A N 1
ATOM 835 C CA . ASN A 1 109 ? 5.189 6.415 7.919 1.00 87.94 109 ASN A CA 1
ATOM 836 C C . ASN A 1 109 ? 5.155 4.892 7.817 1.00 87.94 109 ASN A C 1
ATOM 838 O O . ASN A 1 109 ? 6.201 4.286 7.629 1.00 87.94 109 ASN A O 1
ATOM 842 N N . GLU A 1 110 ? 3.947 4.336 7.888 1.00 92.69 110 GLU A N 1
ATOM 843 C CA . GLU A 1 110 ? 3.631 2.907 7.879 1.00 92.69 110 GLU A CA 1
ATOM 844 C C . GLU A 1 110 ? 2.371 2.693 7.028 1.00 92.69 110 GLU A C 1
ATOM 846 O O . GLU A 1 110 ? 1.521 3.592 6.954 1.00 92.69 110 GLU A O 1
ATOM 851 N N . TYR A 1 111 ? 2.200 1.508 6.440 1.00 95.50 111 TYR A N 1
ATOM 852 C CA . TYR A 1 111 ? 0.952 1.113 5.774 1.00 95.50 111 TYR A CA 1
ATOM 853 C C . TYR A 1 111 ? -0.265 1.293 6.699 1.00 95.50 111 TYR A C 1
ATOM 855 O O . TYR A 1 111 ? -1.331 1.745 6.275 1.00 95.50 111 TYR A O 1
ATOM 863 N N . GLU A 1 112 ? -0.109 0.996 7.990 1.00 96.75 112 GLU A N 1
ATOM 864 C CA . GLU A 1 112 ? -1.150 1.135 9.009 1.00 96.75 112 GLU A CA 1
ATOM 865 C C . GLU A 1 112 ? -1.710 2.559 9.140 1.00 96.75 112 GLU A C 1
ATOM 867 O O . GLU A 1 112 ? -2.870 2.721 9.533 1.00 96.75 112 GLU A O 1
ATOM 872 N N . ALA A 1 113 ? -0.955 3.594 8.754 1.00 96.06 113 ALA A N 1
ATOM 873 C CA . ALA A 1 113 ? -1.459 4.967 8.735 1.00 96.06 113 ALA A CA 1
ATOM 874 C C . ALA A 1 113 ? -2.682 5.118 7.809 1.00 96.06 113 ALA A C 1
ATOM 876 O O . ALA A 1 113 ? -3.579 5.923 8.072 1.00 96.06 113 ALA A O 1
ATOM 877 N N . TRP A 1 114 ? -2.772 4.304 6.752 1.00 97.62 114 TRP A N 1
ATOM 878 C CA . TRP A 1 114 ? -3.923 4.284 5.849 1.00 97.62 114 TRP A CA 1
ATOM 879 C C . TRP A 1 114 ? -5.180 3.723 6.523 1.00 97.62 114 TRP A C 1
ATOM 881 O O . TRP A 1 114 ? -6.288 4.177 6.231 1.00 97.62 114 TRP A O 1
ATOM 891 N N . PHE A 1 115 ? -5.033 2.788 7.469 1.00 97.88 115 PHE A N 1
ATOM 892 C CA . PHE A 1 115 ? -6.157 2.311 8.279 1.00 97.88 115 PHE A CA 1
ATOM 893 C C . PHE A 1 115 ? -6.634 3.366 9.265 1.00 97.88 115 PHE A C 1
ATOM 895 O O . PHE A 1 115 ? -7.839 3.535 9.429 1.00 97.88 115 PHE A O 1
ATOM 902 N N . LEU A 1 116 ? -5.709 4.110 9.875 1.00 97.38 116 LEU A N 1
ATOM 903 C CA . LEU A 1 116 ? -6.062 5.236 10.737 1.00 97.38 116 LEU A CA 1
ATOM 904 C C . LEU A 1 116 ? -6.837 6.308 9.959 1.00 97.38 116 LEU A C 1
ATOM 906 O O . LEU A 1 116 ? -7.837 6.828 10.450 1.00 97.38 116 LEU A O 1
ATOM 910 N N . ALA A 1 117 ? -6.435 6.586 8.717 1.00 97.19 117 ALA A N 1
ATOM 911 C CA . ALA A 1 117 ? -7.121 7.543 7.855 1.00 97.19 117 ALA A CA 1
ATOM 912 C C . ALA A 1 117 ? -8.542 7.110 7.467 1.00 97.19 117 ALA A C 1
ATOM 914 O O . ALA A 1 117 ? -9.458 7.931 7.455 1.00 97.19 117 ALA A O 1
ATOM 915 N N . GLY A 1 118 ? -8.748 5.823 7.181 1.00 96.75 118 GLY A N 1
ATOM 916 C CA . GLY A 1 118 ? -10.062 5.269 6.844 1.00 96.75 118 GLY A CA 1
ATOM 917 C C . GLY A 1 118 ? -10.801 4.624 8.011 1.00 96.75 118 GLY A C 1
ATOM 918 O O . GLY A 1 118 ? -11.691 3.805 7.778 1.00 96.75 118 GLY A O 1
ATOM 919 N N . LEU A 1 119 ? -10.451 4.959 9.257 1.00 97.06 119 LEU A N 1
ATOM 920 C CA . LEU A 1 119 ? -10.924 4.247 10.446 1.00 97.06 119 LEU A CA 1
ATOM 921 C C . LEU A 1 119 ? -12.453 4.198 10.560 1.00 97.06 119 LEU A C 1
ATOM 923 O O . LEU A 1 119 ? -12.997 3.200 11.025 1.00 97.06 119 LEU A O 1
ATOM 927 N N . ASN A 1 120 ? -13.163 5.223 10.073 1.00 96.75 120 ASN A N 1
ATOM 928 C CA . ASN A 1 120 ? -14.630 5.230 10.056 1.00 96.75 120 ASN A CA 1
ATOM 929 C C . ASN A 1 120 ? -15.211 4.019 9.304 1.00 96.75 120 ASN A C 1
ATOM 931 O O . ASN A 1 120 ? -16.206 3.459 9.753 1.00 96.75 120 ASN A O 1
ATOM 935 N N . SER A 1 121 ? -14.585 3.599 8.198 1.00 97.38 121 SER A N 1
ATOM 936 C CA . SER A 1 121 ? -14.989 2.411 7.426 1.00 97.38 121 SER A CA 1
ATOM 937 C C . SER A 1 121 ? -14.605 1.079 8.085 1.00 97.38 121 SER A C 1
ATOM 939 O O . SER A 1 121 ? -15.112 0.028 7.699 1.00 97.38 121 SER A O 1
ATOM 941 N N . LEU A 1 122 ? -13.714 1.109 9.079 1.00 98.00 122 LEU A N 1
ATOM 942 C CA . LEU A 1 122 ? -13.152 -0.081 9.723 1.00 98.00 122 LEU A CA 1
ATOM 943 C C . LEU A 1 122 ? -13.748 -0.381 11.106 1.00 98.00 122 LEU A C 1
ATOM 945 O O . LEU A 1 122 ? -13.461 -1.432 11.679 1.00 98.00 122 LEU A O 1
ATOM 949 N N . ARG A 1 123 ? -14.579 0.513 11.650 1.00 97.19 123 ARG A N 1
ATOM 950 C CA . ARG A 1 123 ? -15.286 0.322 12.926 1.00 97.19 123 ARG A CA 1
ATOM 951 C C . ARG A 1 123 ? -16.023 -1.019 12.959 1.00 97.19 123 ARG A C 1
ATOM 953 O O . ARG A 1 123 ? -16.775 -1.347 12.046 1.00 97.19 123 ARG A O 1
ATOM 960 N N . GLY A 1 124 ? -15.824 -1.791 14.025 1.00 96.25 124 GLY A N 1
ATOM 961 C CA . GLY A 1 124 ? -16.445 -3.106 14.201 1.00 96.25 124 GLY A CA 1
ATOM 962 C C . GLY A 1 124 ? -15.817 -4.231 13.367 1.00 96.25 124 GLY A C 1
ATOM 963 O O . GLY A 1 124 ? -16.325 -5.352 13.372 1.00 96.25 124 GLY A O 1
ATOM 964 N N . HIS A 1 125 ? -14.722 -3.977 12.646 1.00 96.69 125 HIS A N 1
ATOM 965 C CA . HIS A 1 125 ? -13.983 -4.999 11.906 1.00 96.69 125 HIS A CA 1
ATOM 966 C C . HIS A 1 125 ? -12.656 -5.322 12.584 1.00 96.69 125 HIS A C 1
ATOM 968 O O . HIS A 1 125 ? -11.956 -4.428 13.047 1.00 96.69 125 HIS A O 1
ATOM 974 N N . ARG A 1 126 ? -12.299 -6.616 12.626 1.00 96.12 126 ARG A N 1
ATOM 975 C CA . ARG A 1 126 ? -11.080 -7.109 13.302 1.00 96.12 126 ARG A CA 1
ATOM 976 C C . ARG A 1 126 ? -10.927 -6.564 14.726 1.00 96.12 126 ARG A C 1
ATOM 978 O O . ARG A 1 126 ? -9.834 -6.200 15.138 1.00 96.12 126 ARG A O 1
ATOM 985 N N . ASP A 1 127 ? -12.042 -6.515 15.448 1.00 96.56 127 ASP A N 1
ATOM 986 C CA . ASP A 1 127 ? -12.121 -6.029 16.825 1.00 96.56 127 ASP A CA 1
ATOM 987 C C . ASP A 1 127 ? -11.798 -4.535 16.996 1.00 96.56 127 ASP A C 1
ATOM 989 O O . ASP A 1 127 ? -11.671 -4.073 18.122 1.00 96.56 127 ASP A O 1
ATOM 993 N N . LEU A 1 128 ? -11.710 -3.741 15.921 1.00 97.19 128 LEU A N 1
ATOM 994 C CA . LEU A 1 128 ? -11.666 -2.286 16.059 1.00 97.19 128 LEU A CA 1
ATOM 995 C C . LEU A 1 128 ? -12.968 -1.801 16.691 1.00 97.19 128 LEU A C 1
ATOM 997 O O . LEU A 1 128 ? -14.065 -2.152 16.242 1.00 97.19 128 LEU A O 1
ATOM 1001 N N . ARG A 1 129 ? -12.851 -0.979 17.732 1.00 96.38 129 ARG A N 1
ATOM 1002 C CA . ARG A 1 129 ? -14.000 -0.463 18.471 1.00 96.38 129 ARG A CA 1
ATOM 1003 C C . ARG A 1 129 ? -14.979 0.266 17.549 1.00 96.38 129 ARG A C 1
ATOM 1005 O O . ARG A 1 129 ? -14.588 1.023 16.660 1.00 96.38 129 ARG A O 1
ATOM 1012 N N . ALA A 1 130 ? -16.272 0.068 17.794 1.00 96.25 130 ALA A N 1
ATOM 1013 C CA . ALA A 1 130 ? -17.333 0.697 17.010 1.00 96.25 130 ALA A CA 1
ATOM 1014 C C . ALA A 1 130 ? -17.369 2.231 17.164 1.00 96.25 130 ALA A C 1
ATOM 1016 O O . ALA A 1 130 ? -17.847 2.926 16.273 1.00 96.25 130 ALA A O 1
ATOM 1017 N N . ASP A 1 131 ? -16.838 2.755 18.271 1.00 94.62 131 ASP A N 1
ATOM 1018 C CA . ASP A 1 131 ? -16.762 4.181 18.598 1.00 94.62 131 ASP A CA 1
ATOM 1019 C C . ASP A 1 131 ? -15.392 4.814 18.279 1.00 94.62 131 ASP A C 1
ATOM 1021 O O . ASP A 1 131 ? -15.155 5.971 18.616 1.00 94.62 131 ASP A O 1
ATOM 1025 N N . ALA A 1 132 ? -14.482 4.085 17.620 1.00 93.94 132 ALA A N 1
ATOM 1026 C CA . ALA A 1 132 ? -13.137 4.567 17.312 1.00 93.94 132 ALA A CA 1
ATOM 1027 C C . ALA A 1 132 ? -13.169 5.796 16.383 1.00 93.94 132 ALA A C 1
ATOM 1029 O O . ALA A 1 132 ? -13.827 5.771 15.344 1.00 93.94 132 ALA A O 1
ATOM 1030 N N . CYS A 1 133 ? -12.451 6.873 16.705 1.00 90.81 133 CYS A N 1
ATOM 1031 C CA . CYS A 1 133 ? -12.420 8.096 15.892 1.00 90.81 133 CYS A CA 1
ATOM 1032 C C . CYS A 1 133 ? -11.103 8.223 15.121 1.00 90.81 133 CYS A C 1
ATOM 1034 O O . CYS A 1 133 ? -10.048 8.013 15.723 1.00 90.81 133 CYS A O 1
ATOM 1036 N N . PRO A 1 134 ? -11.133 8.559 13.814 1.00 90.19 134 PRO A N 1
ATOM 1037 C CA . PRO A 1 134 ? -9.909 8.766 13.057 1.00 90.19 134 PRO A CA 1
ATOM 1038 C C . PRO A 1 134 ? -9.132 9.951 13.646 1.00 90.19 134 PRO A C 1
ATOM 1040 O O . PRO A 1 134 ? -9.739 10.962 14.017 1.00 90.19 134 PRO A O 1
ATOM 1043 N N . PRO A 1 135 ? -7.801 9.855 13.724 1.00 92.06 135 PRO A N 1
ATOM 1044 C CA . PRO A 1 135 ? -6.967 10.975 14.128 1.00 92.06 135 PRO A CA 1
ATOM 1045 C C . PRO A 1 135 ? -6.993 12.091 13.075 1.00 92.06 135 PRO A C 1
ATOM 1047 O O . PRO A 1 135 ? -7.219 11.837 11.893 1.00 92.06 135 PRO A O 1
ATOM 1050 N N . GLY A 1 136 ? -6.724 13.332 13.496 1.00 90.00 136 GLY A N 1
ATOM 1051 C CA . GLY A 1 136 ? -6.724 14.495 12.596 1.00 90.00 136 GLY A CA 1
ATOM 1052 C C . GLY A 1 136 ? -5.650 14.426 11.504 1.00 90.00 136 GLY A C 1
ATOM 1053 O O . GLY A 1 136 ? -5.943 14.715 10.348 1.00 90.00 136 GLY A O 1
ATOM 1054 N N . ASN A 1 137 ? -4.445 13.960 11.860 1.00 91.19 137 ASN A N 1
ATOM 1055 C CA . ASN A 1 137 ? -3.315 13.773 10.945 1.00 91.19 137 ASN A CA 1
ATOM 1056 C C . ASN A 1 137 ? -2.825 12.310 10.987 1.00 91.19 137 ASN A C 1
ATOM 1058 O O . ASN A 1 137 ? -1.814 12.018 11.631 1.00 91.19 137 ASN A O 1
ATOM 1062 N N . PRO A 1 138 ? -3.523 11.364 10.329 1.00 91.88 138 PRO A N 1
ATOM 1063 C CA . PRO A 1 138 ? -3.191 9.939 10.399 1.00 91.88 138 PRO A CA 1
ATOM 1064 C C . PRO A 1 138 ? -1.757 9.616 9.965 1.00 91.88 138 PRO A C 1
ATOM 1066 O O . PRO A 1 138 ? -1.076 8.831 10.614 1.00 91.88 138 PRO A O 1
ATOM 1069 N N . GLU A 1 139 ? -1.272 10.265 8.904 1.00 90.25 139 GLU A N 1
ATOM 1070 C CA . GLU A 1 139 ? 0.082 10.061 8.368 1.00 90.25 139 GLU A CA 1
ATOM 1071 C C . GLU A 1 139 ? 1.187 10.810 9.136 1.00 90.25 139 GLU A C 1
ATOM 1073 O O . GLU A 1 139 ? 2.350 10.747 8.742 1.00 90.25 139 GLU A O 1
ATOM 1078 N N . GLU A 1 140 ? 0.862 11.516 10.223 1.00 91.06 140 GLU A N 1
ATOM 1079 C CA . GLU A 1 140 ? 1.861 12.065 11.156 1.00 91.06 140 GLU A CA 1
ATOM 1080 C C . GLU A 1 140 ? 2.069 11.170 12.385 1.00 91.06 140 GLU A C 1
ATOM 1082 O O . GLU A 1 140 ? 3.054 11.332 13.107 1.00 91.06 140 GLU A O 1
ATOM 1087 N N . ILE A 1 141 ? 1.185 10.192 12.603 1.00 90.56 141 ILE A N 1
ATOM 1088 C CA . ILE A 1 141 ? 1.300 9.240 13.707 1.00 90.56 141 ILE A CA 1
ATOM 1089 C C . ILE A 1 141 ? 2.443 8.268 13.430 1.00 90.56 141 ILE A C 1
ATOM 1091 O O . ILE A 1 141 ? 2.542 7.677 12.354 1.00 90.56 141 ILE A O 1
ATOM 1095 N N . ARG A 1 142 ? 3.303 8.099 14.432 1.00 87.88 142 ARG A N 1
ATOM 1096 C CA . ARG A 1 142 ? 4.316 7.040 14.487 1.00 87.88 142 ARG A CA 1
ATOM 1097 C C . ARG A 1 142 ? 3.777 5.856 15.280 1.00 87.88 142 ARG A C 1
ATOM 1099 O O . ARG A 1 142 ? 2.903 6.050 16.123 1.00 87.88 142 ARG A O 1
ATOM 1106 N N . ASN A 1 143 ? 4.343 4.671 15.065 1.00 90.75 143 ASN A N 1
ATOM 1107 C CA . ASN A 1 143 ? 3.911 3.433 15.713 1.00 90.75 143 ASN A CA 1
ATOM 1108 C C . ASN A 1 143 ? 2.416 3.197 15.461 1.00 90.75 143 ASN A C 1
ATOM 1110 O O . ASN A 1 143 ? 1.623 3.007 16.388 1.00 90.75 143 ASN A O 1
ATOM 1114 N N . CYS A 1 144 ? 2.009 3.253 14.190 1.00 93.81 144 CYS A N 1
ATOM 1115 C CA . CYS A 1 144 ? 0.599 3.150 13.810 1.00 93.81 144 CYS A CA 1
ATOM 1116 C C . CYS A 1 144 ? -0.018 1.822 14.284 1.00 93.81 144 CYS A C 1
ATOM 1118 O O . CYS A 1 144 ? -1.196 1.779 14.636 1.00 93.81 144 CYS A O 1
ATOM 1120 N N . LYS A 1 145 ? 0.793 0.763 14.381 1.00 93.88 145 LYS A N 1
ATOM 1121 C CA . LYS A 1 145 ? 0.422 -0.543 14.954 1.00 93.88 145 LYS A CA 1
ATOM 1122 C C . LYS A 1 145 ? -0.012 -0.461 16.422 1.00 93.88 145 LYS A C 1
ATOM 1124 O O . LYS A 1 145 ? -1.029 -1.051 16.802 1.00 93.88 145 LYS A O 1
ATOM 1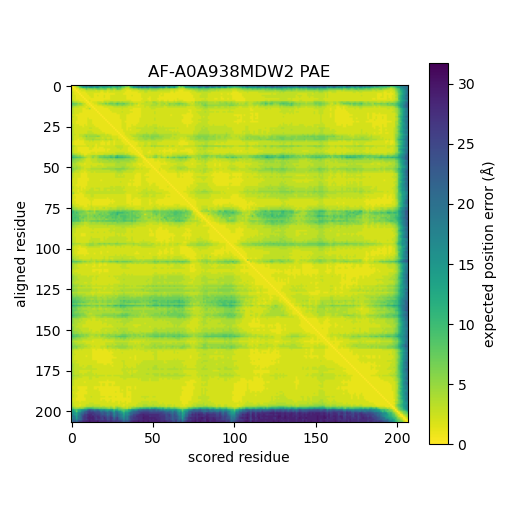129 N N . ASP A 1 146 ? 0.711 0.301 17.239 1.00 95.31 146 ASP A N 1
ATOM 1130 C CA . ASP A 1 146 ? 0.351 0.523 18.644 1.00 95.31 146 ASP A CA 1
ATOM 1131 C C . ASP A 1 146 ? -0.917 1.368 18.743 1.00 95.31 146 ASP A C 1
ATOM 1133 O O . ASP A 1 146 ? -1.794 1.091 19.563 1.00 95.31 146 ASP A O 1
ATOM 1137 N N . HIS A 1 147 ? -1.066 2.356 17.857 1.00 95.69 147 HIS A N 1
ATOM 1138 C CA . HIS A 1 147 ? -2.278 3.165 17.808 1.00 95.69 147 HIS A CA 1
ATOM 1139 C C . HIS A 1 147 ? -3.509 2.325 17.432 1.00 95.69 147 HIS A C 1
ATOM 1141 O O . HIS A 1 147 ? -4.536 2.411 18.098 1.00 95.69 147 HIS A O 1
ATOM 1147 N N . LEU A 1 148 ? -3.400 1.434 16.441 1.00 96.75 148 LEU A N 1
ATOM 1148 C CA . LEU A 1 148 ? -4.461 0.474 16.110 1.00 96.75 148 LEU A CA 1
ATOM 1149 C C . LEU A 1 148 ? -4.775 -0.466 17.278 1.00 96.75 148 LEU A C 1
ATOM 1151 O O . LEU A 1 148 ? -5.943 -0.746 17.533 1.00 96.75 148 LEU A O 1
ATOM 1155 N N . THR A 1 149 ? -3.757 -0.911 18.017 1.00 97.25 149 THR A N 1
ATOM 1156 C CA . THR A 1 149 ? -3.930 -1.741 19.219 1.00 97.25 149 THR A CA 1
ATOM 1157 C C . THR A 1 149 ? -4.749 -1.026 20.297 1.00 97.25 149 THR A C 1
ATOM 1159 O O . THR A 1 149 ? -5.646 -1.625 20.881 1.00 97.25 149 THR A O 1
ATOM 1162 N N . GLN A 1 150 ? -4.517 0.269 20.525 1.00 96.44 150 GLN A N 1
ATOM 1163 C CA . GLN A 1 150 ? -5.293 1.070 21.487 1.00 96.44 150 GLN A CA 1
ATOM 1164 C C . GLN A 1 150 ? -6.770 1.236 21.090 1.00 96.44 150 GLN A C 1
ATOM 1166 O O . GLN A 1 150 ? -7.619 1.534 21.933 1.00 96.44 150 GLN A O 1
ATOM 1171 N N . LEU A 1 151 ? -7.086 1.031 19.811 1.00 96.62 151 LEU A N 1
ATOM 1172 C CA . LEU A 1 151 ? -8.443 1.068 19.272 1.00 96.62 151 LEU A CA 1
ATOM 1173 C C . LEU A 1 151 ? -9.135 -0.304 19.303 1.00 96.62 151 LEU A C 1
ATOM 1175 O O . LEU A 1 151 ? -10.260 -0.417 18.815 1.00 96.62 151 LEU A O 1
ATOM 1179 N N . MET A 1 152 ? -8.499 -1.331 19.874 1.00 97.00 152 MET A N 1
ATOM 1180 C CA . MET A 1 152 ? -9.051 -2.674 20.078 1.00 97.00 152 MET A CA 1
ATOM 1181 C C . MET A 1 152 ? -9.370 -2.926 21.571 1.00 97.00 152 MET A C 1
ATOM 1183 O O . MET A 1 152 ? -8.893 -2.194 22.441 1.00 97.00 152 MET A O 1
ATOM 1187 N N . PRO A 1 153 ? -10.202 -3.932 21.910 1.00 96.19 153 PRO A N 1
ATOM 1188 C CA . PRO A 1 153 ? -10.478 -4.317 23.290 1.00 96.19 153 PRO A CA 1
ATOM 1189 C C . PRO A 1 153 ? -9.219 -4.700 24.084 1.00 96.19 153 PRO A C 1
ATOM 1191 O O . PRO A 1 153 ? -8.250 -5.199 23.505 1.00 96.19 153 PRO A O 1
ATOM 1194 N N . PRO A 1 154 ? -9.244 -4.565 25.424 1.00 95.00 154 PRO A N 1
ATOM 1195 C CA . PRO A 1 154 ? -8.149 -5.015 26.278 1.00 95.00 154 PRO A CA 1
ATOM 1196 C C . PRO A 1 154 ? -7.741 -6.468 25.991 1.00 95.00 154 PRO A C 1
ATOM 1198 O O . PRO A 1 154 ? -8.586 -7.356 25.898 1.00 95.00 154 PRO A O 1
ATOM 1201 N N . GLY A 1 155 ? -6.434 -6.709 25.855 1.00 94.31 155 GLY A N 1
ATOM 1202 C CA . GLY A 1 155 ? -5.871 -8.031 25.554 1.00 94.31 155 GLY A CA 1
ATOM 1203 C C . GLY A 1 155 ? -5.783 -8.378 24.062 1.00 94.31 155 GLY A C 1
ATOM 1204 O O . GLY A 1 155 ? -5.152 -9.377 23.711 1.00 94.31 155 GLY A O 1
ATOM 1205 N N . ARG A 1 156 ? -6.343 -7.552 23.169 1.00 96.31 156 ARG A N 1
ATOM 1206 C CA . ARG A 1 156 ? -6.181 -7.682 21.718 1.00 96.31 156 ARG A CA 1
ATOM 1207 C C . ARG A 1 156 ? -5.139 -6.684 21.216 1.00 96.31 156 ARG A C 1
ATOM 1209 O O . ARG A 1 156 ? -5.255 -5.491 21.448 1.00 96.31 156 ARG A O 1
ATOM 1216 N N . ILE A 1 157 ? -4.138 -7.187 20.499 1.00 96.88 157 ILE A N 1
ATOM 1217 C CA . ILE A 1 157 ? -3.128 -6.368 19.811 1.00 96.88 157 ILE A CA 1
ATOM 1218 C C . ILE A 1 157 ? -3.331 -6.457 18.312 1.00 96.88 157 ILE A C 1
ATOM 1220 O O . ILE A 1 157 ? -3.662 -7.541 17.838 1.00 96.88 157 ILE A O 1
ATOM 1224 N N . TYR A 1 158 ? -3.095 -5.382 17.570 1.00 97.44 158 TYR A N 1
ATOM 1225 C CA . TYR A 1 158 ? -3.052 -5.441 16.113 1.00 97.44 158 TYR A CA 1
ATOM 1226 C C . TYR A 1 158 ? -1.916 -6.369 15.654 1.00 97.44 158 TYR A C 1
ATOM 1228 O O . TYR A 1 158 ? -0.799 -6.310 16.172 1.00 97.44 158 TYR A O 1
ATOM 1236 N N . LYS A 1 159 ? -2.199 -7.247 14.686 1.00 95.94 159 LYS A N 1
ATOM 1237 C CA . LYS A 1 159 ? -1.223 -8.184 14.114 1.00 95.94 159 LYS A CA 1
ATOM 1238 C C . LYS A 1 159 ? -1.251 -8.091 12.596 1.00 95.94 159 LYS A C 1
ATOM 1240 O O . LYS A 1 159 ? -2.181 -8.593 11.969 1.00 95.94 159 LYS A O 1
ATOM 1245 N N . GLU A 1 160 ? -0.204 -7.516 12.005 1.00 94.38 160 GLU A N 1
ATOM 1246 C CA . GLU A 1 160 ? -0.080 -7.288 10.554 1.00 94.38 160 GLU A CA 1
ATOM 1247 C C . GLU A 1 160 ? -0.421 -8.534 9.712 1.00 94.38 160 GLU A C 1
ATOM 1249 O O . GLU A 1 160 ? -1.217 -8.469 8.776 1.00 94.38 160 GLU A O 1
ATOM 1254 N N . THR A 1 161 ? 0.082 -9.709 10.103 1.00 92.50 161 THR A N 1
ATOM 1255 C CA . THR A 1 161 ? -0.063 -10.955 9.336 1.00 92.50 161 THR A CA 1
ATOM 1256 C C . THR A 1 161 ? -1.492 -11.490 9.297 1.00 92.50 161 THR A C 1
ATOM 1258 O O . THR A 1 161 ? -1.849 -12.187 8.349 1.00 92.50 161 THR A O 1
ATOM 1261 N N . SER A 1 162 ? -2.324 -11.176 10.295 1.00 93.62 162 SER A N 1
ATOM 1262 C CA . SER A 1 162 ? -3.731 -11.591 10.324 1.00 93.62 162 SER A CA 1
ATOM 1263 C C . SER A 1 162 ? -4.692 -10.453 9.988 1.00 93.62 162 SER A C 1
ATOM 1265 O O . SER A 1 162 ? -5.714 -10.683 9.345 1.00 93.62 162 SER A O 1
ATOM 1267 N N . ASP A 1 163 ? -4.404 -9.225 10.404 1.00 97.44 163 ASP A N 1
ATOM 1268 C CA . ASP A 1 163 ? -5.364 -8.123 10.363 1.00 97.44 163 ASP A CA 1
ATOM 1269 C C . ASP A 1 163 ? -5.255 -7.286 9.090 1.00 97.44 163 ASP A C 1
ATOM 1271 O O . ASP A 1 163 ? -6.290 -6.915 8.534 1.00 97.44 163 ASP A O 1
ATOM 1275 N N . GLN A 1 164 ? -4.043 -7.051 8.577 1.00 97.81 164 GLN A N 1
ATOM 1276 C CA . GLN A 1 164 ? -3.795 -6.072 7.514 1.00 97.81 164 GLN A CA 1
ATOM 1277 C C . GLN A 1 164 ? -4.574 -6.380 6.232 1.00 97.81 164 GLN A C 1
ATOM 1279 O O . GLN A 1 164 ? -5.241 -5.500 5.687 1.00 97.81 164 GLN A O 1
ATOM 1284 N N . ALA A 1 165 ? -4.568 -7.631 5.764 1.00 98.12 165 ALA A N 1
ATOM 1285 C CA . ALA A 1 165 ? -5.302 -8.016 4.556 1.00 98.12 165 ALA A CA 1
ATOM 1286 C C . ALA A 1 165 ? -6.827 -7.905 4.734 1.00 98.12 165 ALA A C 1
ATOM 1288 O O . ALA A 1 165 ? -7.534 -7.446 3.837 1.00 98.12 165 ALA A O 1
ATOM 1289 N N . ALA A 1 166 ? -7.339 -8.265 5.912 1.00 98.19 166 ALA A N 1
ATOM 1290 C CA . ALA A 1 166 ? -8.769 -8.209 6.202 1.00 98.19 166 ALA A CA 1
ATOM 1291 C C . ALA A 1 166 ? -9.279 -6.773 6.372 1.00 98.19 166 ALA A C 1
ATOM 1293 O O . ALA A 1 166 ? -10.349 -6.443 5.865 1.00 98.19 166 ALA A O 1
ATOM 1294 N N . LEU A 1 167 ? -8.510 -5.909 7.039 1.00 98.44 167 LEU A N 1
ATOM 1295 C CA . LEU A 1 167 ? -8.817 -4.482 7.120 1.00 98.44 167 LEU A CA 1
ATOM 1296 C C . LEU A 1 167 ? -8.698 -3.828 5.743 1.00 98.44 167 LEU A C 1
ATOM 1298 O O . LEU A 1 167 ? -9.589 -3.087 5.337 1.00 98.44 167 LEU A O 1
ATOM 1302 N N . THR A 1 168 ? -7.676 -4.185 4.961 1.00 98.44 168 THR A N 1
ATOM 1303 C CA . THR A 1 168 ? -7.523 -3.715 3.575 1.00 98.44 168 THR A CA 1
ATOM 1304 C C . THR A 1 168 ? -8.711 -4.107 2.702 1.00 98.44 168 THR A C 1
ATOM 1306 O O . THR A 1 168 ? -9.094 -3.324 1.839 1.00 98.44 168 THR A O 1
ATOM 1309 N N . ALA A 1 169 ? -9.334 -5.268 2.927 1.00 98.12 169 ALA A N 1
ATOM 1310 C CA . ALA A 1 169 ? -10.535 -5.694 2.207 1.00 98.12 169 ALA A CA 1
ATOM 1311 C C . ALA A 1 169 ? -11.788 -4.865 2.544 1.00 98.12 169 ALA A C 1
ATOM 1313 O O . ALA A 1 169 ? -12.748 -4.883 1.777 1.00 98.12 169 ALA A O 1
ATOM 1314 N N . ARG A 1 170 ? -11.797 -4.162 3.684 1.00 98.19 170 ARG A N 1
ATOM 1315 C CA . ARG A 1 170 ? -12.932 -3.353 4.162 1.00 98.19 170 ARG A CA 1
ATOM 1316 C C . ARG A 1 170 ? -12.716 -1.853 4.046 1.00 98.19 170 ARG A C 1
ATOM 1318 O O . ARG A 1 170 ? -13.693 -1.118 4.013 1.00 98.19 170 ARG A O 1
ATOM 1325 N N . LEU A 1 171 ? -11.463 -1.415 3.958 1.00 98.31 171 LEU A N 1
ATOM 1326 C CA . LEU A 1 171 ? -11.100 -0.007 3.884 1.00 98.31 171 LEU A CA 1
ATOM 1327 C C . LEU A 1 171 ? -11.833 0.690 2.730 1.00 98.31 171 LEU A C 1
ATOM 1329 O O . LEU A 1 171 ? -11.791 0.219 1.586 1.00 98.31 171 LEU A O 1
ATOM 1333 N N . ASP A 1 172 ? -12.476 1.813 3.033 1.00 97.81 172 ASP A N 1
ATOM 1334 C CA . ASP A 1 172 ? -12.963 2.764 2.037 1.00 97.81 172 ASP A CA 1
ATOM 1335 C C . ASP A 1 172 ? -11.794 3.649 1.583 1.00 97.81 172 ASP A C 1
ATOM 1337 O O . ASP A 1 172 ? -11.350 4.558 2.292 1.00 97.81 172 ASP A O 1
ATOM 1341 N N . TYR A 1 173 ? -11.272 3.360 0.390 1.00 97.31 173 TYR A N 1
ATOM 1342 C CA . TYR A 1 173 ? -10.116 4.056 -0.171 1.00 97.31 173 TYR A CA 1
ATOM 1343 C C . TYR A 1 173 ? -10.411 5.521 -0.513 1.00 97.31 173 TYR A C 1
ATOM 1345 O O . TYR A 1 173 ? -9.533 6.370 -0.356 1.00 97.31 173 TYR A O 1
ATOM 1353 N N . GLU A 1 174 ? -11.633 5.835 -0.951 1.00 96.62 174 GLU A N 1
ATOM 1354 C CA . GLU A 1 174 ? -12.013 7.198 -1.336 1.00 96.62 174 GLU A CA 1
ATOM 1355 C C . GLU A 1 174 ? -12.243 8.083 -0.108 1.00 96.62 174 GLU A C 1
ATOM 1357 O O . GLU A 1 174 ? -11.982 9.288 -0.148 1.00 96.62 174 GLU A O 1
ATOM 1362 N N . GLN A 1 175 ? -12.678 7.501 1.010 1.00 95.69 175 GLN A N 1
ATOM 1363 C CA . GLN A 1 175 ? -12.671 8.185 2.297 1.00 95.69 175 GLN A CA 1
ATOM 1364 C C . GLN A 1 175 ? -11.239 8.394 2.805 1.00 95.69 175 GLN A C 1
ATOM 1366 O O . GLN A 1 175 ? -10.864 9.528 3.102 1.00 95.69 175 GLN A O 1
ATOM 1371 N N . ALA A 1 176 ? -10.441 7.326 2.884 1.00 97.12 176 ALA A N 1
ATOM 1372 C CA . ALA A 1 176 ? -9.117 7.359 3.502 1.00 97.12 176 ALA A CA 1
ATOM 1373 C C . ALA A 1 176 ? -8.145 8.308 2.780 1.00 97.12 176 ALA A C 1
ATOM 1375 O O . ALA A 1 176 ? -7.430 9.077 3.420 1.00 97.12 176 ALA A O 1
ATOM 1376 N N . ARG A 1 177 ? -8.148 8.330 1.439 1.00 97.19 177 ARG A N 1
ATOM 1377 C CA . ARG A 1 177 ? -7.227 9.172 0.651 1.00 97.19 177 ARG A CA 1
ATOM 1378 C C . ARG A 1 177 ? -7.388 10.677 0.895 1.00 97.19 177 ARG A C 1
ATOM 1380 O O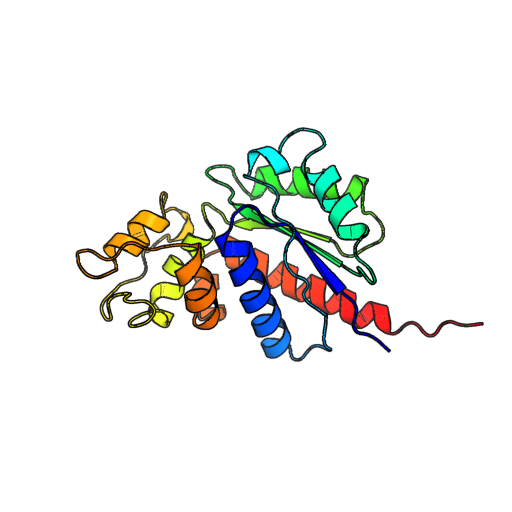 . ARG A 1 177 ? -6.474 11.435 0.592 1.00 97.19 177 ARG A O 1
ATOM 1387 N N . LYS A 1 178 ? -8.530 11.125 1.435 1.00 96.06 178 LYS A N 1
ATOM 1388 C CA . LYS A 1 178 ? -8.782 12.547 1.737 1.00 96.06 178 LYS A CA 1
ATOM 1389 C C . LYS A 1 178 ? -7.883 13.070 2.857 1.00 96.06 178 LYS A C 1
ATOM 1391 O O . LYS A 1 178 ? -7.595 14.261 2.885 1.00 96.06 178 LYS A O 1
ATOM 1396 N N . THR A 1 179 ? -7.455 12.192 3.762 1.00 95.19 179 THR A N 1
ATOM 1397 C CA . THR A 1 179 ? -6.614 12.522 4.924 1.00 95.19 179 THR A CA 1
ATOM 1398 C C . THR A 1 179 ? -5.280 11.766 4.930 1.00 95.19 179 THR A C 1
ATOM 1400 O O . THR A 1 179 ? -4.457 11.989 5.814 1.00 95.19 179 THR A O 1
ATOM 1403 N N . ALA A 1 180 ? -5.035 10.921 3.921 1.00 96.06 180 ALA A N 1
ATOM 1404 C CA . ALA A 1 180 ? -3.788 10.189 3.706 1.00 96.06 180 ALA A CA 1
ATOM 1405 C C . ALA A 1 180 ? -3.160 10.526 2.335 1.00 96.06 180 ALA A C 1
ATOM 1407 O O . ALA A 1 180 ? -3.421 9.833 1.344 1.00 96.06 180 ALA A O 1
ATOM 1408 N N . PRO A 1 181 ? -2.333 11.587 2.242 1.00 95.25 181 PRO A N 1
ATOM 1409 C CA . PRO A 1 181 ? -1.652 11.966 1.003 1.00 95.25 181 PRO A CA 1
ATOM 1410 C C . PRO A 1 181 ? -0.804 10.858 0.359 1.00 95.25 181 PRO A C 1
ATOM 1412 O O . PRO A 1 181 ? -0.725 10.791 -0.873 1.00 95.25 181 PRO A O 1
ATOM 1415 N N . SER A 1 182 ? -0.164 9.982 1.144 1.00 95.44 182 SER A N 1
ATOM 1416 C CA . SER A 1 182 ? 0.592 8.858 0.578 1.00 95.44 182 SER A CA 1
ATOM 1417 C C . SER A 1 182 ? -0.313 7.774 -0.005 1.00 95.44 182 SER A C 1
ATOM 1419 O O . SER A 1 182 ? 0.022 7.238 -1.064 1.00 95.44 182 SER A O 1
ATOM 1421 N N . LEU A 1 183 ? -1.491 7.530 0.587 1.00 97.31 183 LEU A N 1
ATOM 1422 C CA . LEU A 1 183 ? -2.513 6.664 -0.013 1.00 97.31 183 LEU A CA 1
ATOM 1423 C C . LEU A 1 183 ? -3.077 7.277 -1.299 1.00 97.31 183 LEU A C 1
ATOM 1425 O O . LEU A 1 183 ? -3.204 6.581 -2.302 1.00 97.31 183 LEU A O 1
ATOM 1429 N N . ASP A 1 184 ? -3.378 8.579 -1.310 1.00 97.69 184 ASP A N 1
ATOM 1430 C CA . ASP A 1 184 ? -3.839 9.266 -2.522 1.00 97.69 184 ASP A CA 1
ATOM 1431 C C . ASP A 1 184 ? -2.837 9.112 -3.674 1.00 97.69 184 ASP A C 1
ATOM 1433 O O . ASP A 1 184 ? -3.203 8.732 -4.792 1.00 97.69 184 ASP A O 1
ATOM 1437 N N . LYS A 1 185 ? -1.552 9.363 -3.393 1.00 96.19 185 LYS A N 1
ATOM 1438 C CA . LYS A 1 185 ? -0.480 9.158 -4.367 1.00 96.19 185 LYS A CA 1
ATOM 1439 C C . LYS A 1 185 ? -0.408 7.701 -4.819 1.00 96.19 185 LYS A C 1
ATOM 1441 O O . LYS A 1 185 ? -0.289 7.460 -6.019 1.00 96.19 185 LYS A O 1
ATOM 1446 N N . PHE A 1 186 ? -0.468 6.758 -3.883 1.00 97.81 186 PHE A N 1
ATOM 1447 C CA . PHE A 1 186 ? -0.442 5.332 -4.181 1.00 97.81 186 PHE A CA 1
ATOM 1448 C C . PHE A 1 186 ? -1.567 4.937 -5.144 1.00 97.81 186 PHE A C 1
ATOM 1450 O O . PHE A 1 186 ? -1.293 4.339 -6.183 1.00 97.81 186 PHE A O 1
ATOM 1457 N N . LEU A 1 187 ? -2.808 5.338 -4.857 1.00 98.44 187 LEU A N 1
ATOM 1458 C CA . LEU A 1 187 ?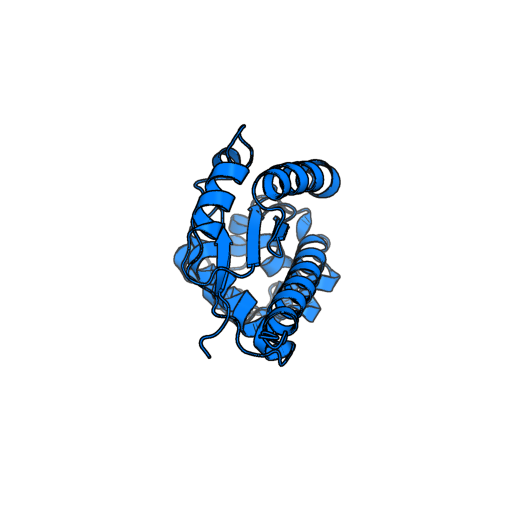 -3.963 5.044 -5.706 1.00 98.44 187 LEU A CA 1
ATOM 1459 C C . LEU A 1 187 ? -3.807 5.660 -7.099 1.00 98.44 187 LEU A C 1
ATOM 1461 O O . LEU A 1 187 ? -4.013 4.971 -8.090 1.00 98.44 187 LEU A O 1
ATOM 1465 N N . ARG A 1 188 ? -3.367 6.922 -7.211 1.00 98.25 188 ARG A N 1
ATOM 1466 C CA . ARG A 1 188 ? -3.122 7.550 -8.525 1.00 98.25 188 ARG A CA 1
ATOM 1467 C C . ARG A 1 188 ? -2.047 6.825 -9.338 1.00 98.25 188 ARG A C 1
ATOM 1469 O O . ARG A 1 188 ? -2.208 6.653 -10.547 1.00 98.25 188 ARG A O 1
ATOM 1476 N N . ASP A 1 189 ? -0.969 6.394 -8.689 1.00 98.06 189 ASP A N 1
ATOM 1477 C CA . ASP A 1 189 ? 0.110 5.655 -9.346 1.00 98.06 189 ASP A CA 1
ATOM 1478 C C . ASP A 1 189 ? -0.355 4.265 -9.800 1.00 98.06 189 ASP A C 1
ATOM 1480 O O . ASP A 1 189 ? -0.051 3.869 -10.926 1.00 98.06 189 ASP A O 1
ATOM 1484 N N . VAL A 1 190 ? -1.126 3.554 -8.969 1.00 98.12 190 VAL A N 1
ATOM 1485 C CA . VAL A 1 190 ? -1.747 2.263 -9.308 1.00 98.12 190 VAL A CA 1
ATOM 1486 C C . VAL A 1 190 ? -2.716 2.413 -10.476 1.00 98.12 190 VAL A C 1
ATOM 1488 O O . VAL A 1 190 ? -2.623 1.663 -11.444 1.00 98.12 190 VAL A O 1
ATOM 1491 N N . ASP A 1 191 ? -3.598 3.408 -10.431 1.00 98.00 191 ASP A N 1
ATOM 1492 C CA . ASP A 1 191 ? -4.575 3.673 -11.483 1.00 98.00 191 ASP A CA 1
ATOM 1493 C C . ASP A 1 191 ? -3.890 3.919 -12.836 1.00 98.00 191 ASP A C 1
ATOM 1495 O O . ASP A 1 191 ? -4.303 3.384 -13.867 1.00 98.00 191 ASP A O 1
ATOM 1499 N N . SER A 1 192 ? -2.829 4.730 -12.843 1.00 97.81 192 SER A N 1
ATOM 1500 C CA . SER A 1 192 ? -2.022 4.994 -14.038 1.00 97.81 192 SER A CA 1
ATOM 1501 C C . SER A 1 192 ? -1.308 3.733 -14.525 1.00 97.81 192 SER A C 1
ATOM 1503 O O . SER A 1 192 ? -1.313 3.452 -15.722 1.00 97.81 192 SER A O 1
ATOM 1505 N N . LEU A 1 193 ? -0.718 2.961 -13.608 1.00 97.81 193 LEU A N 1
ATOM 1506 C CA . LEU A 1 193 ? 0.020 1.741 -13.923 1.00 97.81 193 LEU A CA 1
ATOM 1507 C C . LEU A 1 193 ? -0.888 0.676 -14.553 1.00 97.81 193 LEU A C 1
ATOM 1509 O O . LEU A 1 193 ? -0.562 0.141 -15.610 1.00 97.81 193 LEU A O 1
ATOM 1513 N N . LEU A 1 194 ? -2.051 0.409 -13.955 1.00 96.88 194 LEU A N 1
ATOM 1514 C CA . LEU A 1 194 ? -3.008 -0.571 -14.473 1.00 96.88 194 LEU A CA 1
ATOM 1515 C C . LEU A 1 194 ? -3.538 -0.168 -15.860 1.00 96.88 194 LEU A C 1
ATOM 1517 O O . LEU A 1 194 ? -3.656 -1.015 -16.749 1.00 96.88 194 LEU A O 1
ATOM 1521 N N . ARG A 1 195 ? -3.802 1.126 -16.095 1.00 96.25 195 ARG A N 1
ATOM 1522 C CA . ARG A 1 195 ? -4.204 1.631 -17.422 1.00 96.25 195 ARG A CA 1
ATOM 1523 C C . ARG A 1 195 ? -3.099 1.467 -18.467 1.00 96.25 195 ARG A C 1
ATOM 1525 O O . ARG A 1 195 ? -3.377 1.002 -19.570 1.00 96.25 195 ARG A O 1
ATOM 1532 N N . GLU A 1 196 ? -1.849 1.788 -18.135 1.00 95.62 196 GLU A N 1
ATOM 1533 C CA . GLU A 1 196 ? -0.703 1.592 -19.040 1.00 95.62 196 GLU A CA 1
ATOM 1534 C C . GLU A 1 196 ? -0.542 0.119 -19.443 1.00 95.62 196 GLU A C 1
ATOM 1536 O O . GLU A 1 196 ? -0.359 -0.194 -20.624 1.00 95.62 196 GLU A O 1
ATOM 1541 N N . MET A 1 197 ? -0.668 -0.792 -18.474 1.00 94.56 197 MET A N 1
ATOM 1542 C CA . MET A 1 197 ? -0.535 -2.235 -18.692 1.00 94.56 197 MET A CA 1
ATOM 1543 C C . MET A 1 197 ? -1.659 -2.816 -19.552 1.00 94.56 197 MET A C 1
ATOM 1545 O O . MET A 1 197 ? -1.414 -3.682 -20.389 1.00 94.56 197 MET A O 1
ATOM 1549 N N . THR A 1 198 ? -2.888 -2.338 -19.361 1.00 91.50 198 THR A N 1
ATOM 1550 C CA . THR A 1 198 ? -4.054 -2.817 -20.117 1.00 91.50 198 THR A CA 1
ATOM 1551 C C . THR A 1 198 ? -4.140 -2.218 -21.521 1.00 91.50 198 THR A C 1
ATOM 1553 O O . THR A 1 198 ? -4.580 -2.900 -22.440 1.00 91.50 198 THR A O 1
ATOM 1556 N N . THR A 1 199 ? -3.637 -0.998 -21.732 1.00 84.69 199 THR A N 1
ATOM 1557 C CA . THR A 1 199 ? -3.618 -0.356 -23.061 1.00 84.69 199 THR A CA 1
ATOM 1558 C C . THR A 1 199 ? -2.514 -0.930 -23.958 1.00 84.69 199 THR A C 1
ATOM 1560 O O . THR A 1 199 ? -2.727 -1.156 -25.152 1.00 84.69 199 THR A O 1
ATOM 1563 N N . SER A 1 200 ? -1.341 -1.227 -23.385 1.00 65.81 200 SER A N 1
ATOM 1564 C CA . SER A 1 200 ? -0.171 -1.738 -24.123 1.00 65.81 200 SER A CA 1
ATOM 1565 C C . SER A 1 200 ? -0.358 -3.158 -24.676 1.00 65.81 200 SER A C 1
ATOM 1567 O O . SER A 1 200 ? 0.330 -3.541 -25.620 1.00 65.81 200 SER A O 1
ATOM 1569 N N . GLY A 1 201 ? -1.322 -3.920 -24.147 1.00 54.81 201 GLY A N 1
ATOM 1570 C CA . GLY A 1 201 ? -1.700 -5.247 -24.650 1.00 54.81 201 GLY A CA 1
ATOM 1571 C C . GLY A 1 201 ? -2.468 -5.244 -25.980 1.00 54.81 201 GLY A C 1
ATOM 1572 O O . GLY A 1 201 ? -2.766 -6.317 -26.496 1.00 54.81 201 GLY A O 1
ATOM 1573 N N . THR A 1 202 ? -2.779 -4.069 -26.542 1.00 45.72 202 THR A N 1
ATOM 1574 C CA . THR A 1 202 ? -3.645 -3.919 -27.730 1.00 45.72 202 THR A CA 1
ATOM 1575 C C . THR A 1 202 ? -2.895 -3.576 -29.022 1.00 45.72 202 THR A C 1
ATOM 1577 O O . THR A 1 202 ? -3.538 -3.244 -30.015 1.00 45.72 202 THR A O 1
ATOM 1580 N N . ARG A 1 203 ? -1.554 -3.626 -29.067 1.00 39.03 203 ARG A N 1
ATOM 1581 C CA . ARG A 1 203 ? -0.846 -3.461 -30.352 1.00 39.03 203 ARG A CA 1
ATOM 1582 C C . ARG A 1 203 ? -0.988 -4.741 -31.188 1.00 39.03 203 ARG A C 1
ATOM 1584 O O . ARG A 1 203 ? -0.455 -5.768 -30.765 1.00 39.03 203 ARG A O 1
ATOM 1591 N N . PRO A 1 204 ? -1.655 -4.712 -32.360 1.00 35.75 204 PRO A N 1
ATOM 1592 C CA . PRO A 1 204 ? -1.577 -5.828 -33.288 1.00 35.75 204 PRO A CA 1
ATOM 1593 C C . PRO A 1 204 ? -0.118 -5.972 -33.730 1.00 35.75 204 PRO A C 1
ATOM 1595 O O . PRO A 1 204 ? 0.529 -4.984 -34.080 1.00 35.75 204 PRO A O 1
ATOM 1598 N N . GLN A 1 205 ? 0.412 -7.194 -33.672 1.00 37.59 205 GLN A N 1
ATOM 1599 C CA . GLN A 1 205 ? 1.678 -7.512 -34.321 1.00 37.59 205 GLN A CA 1
ATOM 1600 C C . GLN A 1 205 ? 1.450 -7.371 -35.826 1.00 37.59 205 GLN A C 1
ATOM 1602 O O . GLN A 1 205 ? 0.832 -8.232 -36.446 1.00 37.59 205 GLN A O 1
ATOM 1607 N N . THR A 1 206 ? 1.878 -6.253 -36.403 1.00 39.53 206 THR A N 1
ATOM 1608 C CA . THR A 1 206 ? 1.991 -6.129 -37.854 1.00 39.53 206 THR A CA 1
ATOM 1609 C C . THR A 1 206 ? 3.152 -7.013 -38.286 1.00 39.53 206 THR A C 1
ATOM 1611 O O . THR A 1 206 ? 4.297 -6.749 -37.909 1.00 39.53 206 THR A O 1
ATOM 1614 N N . SER A 1 207 ? 2.805 -8.102 -38.976 1.00 44.47 207 SER A N 1
ATOM 1615 C CA . SER A 1 207 ? 3.720 -8.925 -39.773 1.00 44.47 207 SER A CA 1
ATOM 1616 C C . SER A 1 207 ? 4.366 -8.117 -40.891 1.00 44.47 207 SER A C 1
ATOM 1618 O O . SER A 1 207 ? 3.725 -7.141 -41.344 1.00 44.47 207 SER A O 1
#